Protein 7PUL (pdb70)

Organism: Enterococcus faecalis (strain ATCC 700802 / V583) (NCBI:txid226185)

CATH classification: 3.20.20.80

Radius of gyration: 19.06 Å; Cα contacts (8 Å, 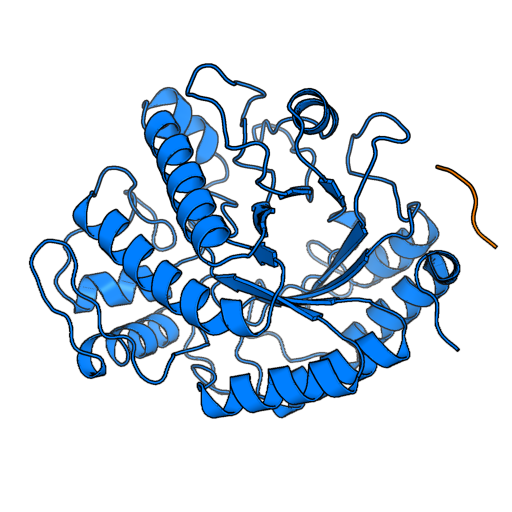|Δi|>4): 771; chains: 2; bounding box: 46×52×44 Å

Secondary structure (DSSP, 8-state):
---EEEEEEETTTS---HHHHHHHHHHHHHTT-SEEEEEEEESEE-B--S---EEETTEEE-HHHHHHHHHHHHHHHH--TT-S-B-HHHHHHHHHHHHHTT-EEEEEEEESSS-HHHHHHHHHTT----BPTT-SSSB-TT-HHHHHHHHHHHHHHHHHHHTT-SEEEEE---TTTTT-TTHHHHHHHHSTHHHHHHHHHHHHHHHHHTT-EEEEESTTTTGGG--TT-PPPTTSEEEE----BTTB----HHHHHHTT--EEE--GGG-EETT-SSSSSS-HHHHHHHTTTS-TT--TTPPTT---SEEEEEEE-SSTTSPP-HHHHHHHHHHHHHHTGGGS---/-----

InterPro domains:
  IPR001579 Glycosyl hydrolase family 18, active site [PS01095] (178-186)
  IPR015883 Beta-hexosaminidase, catalytic domain [PF00728] (496-764)
  IPR017853 Glycoside hydrolase superfamily [SSF51445] (61-323)
  IPR017853 Glycoside hydrolase superfamily [SSF51445] (495-826)
  IPR052764 Glycosyl Hydrolase 20 Enzymes [PTHR43678] (431-831)
  IPR057016 Endo-beta-N-acetylglucosaminidase EndoS/F2-like, TIM-barrel domain [PF23916] (66-312)
  IPR057677 EndoE-GH18L, 2nd helical domain [PF25528] (418-481)

Sequence (352 aa):
QPLKSVFSIDAGRKYFSVEQLEELVAKASQNGYTDVQLILGNDGLRFILDDMSVNNVNGKKYNHNRVSSKAIQRGNNAYYNDPNGNALTQKEMDRLLAFAKARNINIIPVINSPGHMDALLVAMEKLAIKNPAFDGSKKRTVDLGNQKAVNFTKAIISKYVAYFSAHSEIFNFGGDEYANDVDTGGWAKLQSSGRYKDFVAYANDLAKIIKDAGMQPMSFNDGIYYNSDDSFGTFDPEIIISYWTAGWSGYDVAKPEYFVQKGHKIFNTNDAWYWVAGNVDSGIYQYDDALANMSKKAFTDVPAGSPNLPIIGSIQCVWYYDDPRRDYDFERIYTLMDTFSENYREYMVVKGAGAA

Nearest PDB structures (foldseek):
  7pul-assembly1_A  TM=1.003E+00  e=2.523E-73  Enterococcus faecalis
  4az5-assembly1_A  TM=9.825E-01  e=3.426E-49  Streptococcus pneumoniae TIGR4
  2yl8-assembly1_A  TM=9.818E-01  e=4.315E-49  Streptococcus pneumoniae TIGR4
  4azb-assembly1_A-2  TM=9.827E-01  e=1.536E-48  Streptococcus pneumoniae TIGR4
  3rpm-assembly1_A  TM=9.803E-01  e=3.086E-47  Streptococcus pneumoniae R6

B-factor: mean 17.63, std 8.11, range [7.23, 82.22]

Solvent-accessible surface area: 14182 Å² total; per-residue (Å²): 129,134,34,45,0,0,0,0,1,0,1,0,26,5,22,1,24,9,95,33,3,20,96,0,2,35,34,0,33,122,11,8,7,52,2,4,0,2,2,0,4,4,4,2,6,1,0,15,12,95,75,0,40,7,110,20,42,87,126,159,10,79,62,80,96,0,10,98,2,0,75,124,0,0,60,70,44,43,96,7,119,77,22,35,22,4,66,43,168,44,1,63,118,2,10,62,43,1,174,80,84,132,6,55,3,2,0,1,3,7,0,1,0,5,6,7,0,7,5,34,0,0,95,128,7,66,13,155,123,0,27,54,132,65,11,137,36,0,0,40,16,55,28,131,115,0,16,44,0,0,41,22,0,1,36,49,0,2,64,28,0,40,86,84,9,99,6,0,0,0,0,0,11,35,4,3,51,48,80,67,72,20,6,2,45,134,4,18,106,69,23,106,1,133,49,0,7,51,6,0,42,56,0,0,123,45,0,69,104,35,70,8,89,1,0,0,5,0,0,0,0,2,4,83,58,36,61,95,51,27,88,4,24,66,102,0,2,0,0,0,16,6,28,23,124,114,48,9,73,11,0,90,0,55,46,0,35,156,67,39,6,114,1,0,0,0,7,35,20,0,12,0,7,1,28,24,45,112,72,56,107,59,36,33,77,70,1,40,43,30,1,82,152,78,44,0,32,60,16,20,57,25,47,120,111,29,84,18,46,0,0,0,0,0,0,22,0,70,43,10,180,116,108,40,30,35,144,79,1,40,52,0,0,42,29,0,1,118,68,8,75,105,91,1,130,62,153,98,94,79,115,111

Structure (mmCIF, N/CA/C/O backbone):
data_7PUL
#
_entry.id   7PUL
#
_cell.length_a   39.298
_cell.length_b   57.046
_cell.length_c   69.525
_cell.angle_alpha   90.00
_cell.angle_beta   92.97
_cell.angle_gamma   90.00
#
_symmetry.space_group_name_H-M   'P 1 21 1'
#
loop_
_entity.id
_entity.type
_entity.pdbx_description
1 polymer Beta-N-acetylhexosaminidase
2 polymer GLY-ALA-GLY-ALA-ALA
3 non-polymer 'CALCIUM ION'
4 non-polymer 'MAGNESIUM ION'
5 water water
#
loop_
_atom_site.group_PDB
_atom_site.id
_atom_site.type_symbol
_atom_site.label_atom_id
_atom_site.label_alt_id
_atom_site.label_comp_id
_atom_site.label_asym_id
_atom_site.label_entity_id
_atom_site.label_seq_id
_atom_site.pdbx_PDB_ins_code
_atom_site.Cartn_x
_atom_site.Cartn_y
_atom_site.Cartn_z
_atom_site.occupancy
_atom_site.B_iso_or_equiv
_atom_site.auth_seq_id
_atom_site.auth_comp_id
_atom_site.auth_asym_id
_atom_site.auth_atom_id
_atom_site.pdbx_PDB_model_num
ATOM 1 N N . GLN A 1 7 ? -13.370 10.492 24.636 1.00 24.78 489 GLN A N 1
ATOM 2 C CA . GLN A 1 7 ? -13.440 10.589 23.183 1.00 23.79 489 GLN A CA 1
ATOM 3 C C . GLN A 1 7 ? -12.512 9.531 22.541 1.00 21.62 489 GLN A C 1
ATOM 4 O O . GLN A 1 7 ? -11.697 8.910 23.232 1.00 22.60 489 GLN A O 1
ATOM 7 N N . PRO A 1 8 ? -12.652 9.301 21.234 1.00 16.32 490 PRO A N 1
ATOM 8 C CA . PRO A 1 8 ? -11.604 8.570 20.511 1.00 14.13 490 PRO A CA 1
ATOM 9 C C . PRO A 1 8 ? -10.262 9.242 20.726 1.00 14.85 490 PRO A C 1
ATOM 10 O O . PRO A 1 8 ? -10.175 10.457 20.917 1.00 15.81 490 PRO A O 1
ATOM 21 N N . LEU A 1 9 ? -9.220 8.431 20.670 1.00 11.92 491 LEU A N 1
ATOM 22 C CA . LEU A 1 9 ? -7.863 8.858 20.977 1.00 13.13 491 LEU A CA 1
ATOM 23 C C . LEU A 1 9 ? -6.995 8.857 19.726 1.00 14.35 491 LEU A C 1
ATOM 24 O O . LEU A 1 9 ? -7.184 8.049 18.818 1.00 13.91 491 LEU A O 1
ATOM 40 N N . LYS A 1 10 ? -6.036 9.775 19.688 1.00 12.12 492 LYS A N 1
ATOM 41 C CA . LYS A 1 10 ? -5.050 9.789 18.617 1.00 11.02 492 LYS A CA 1
ATOM 42 C C . LYS A 1 10 ? -3.994 8.715 18.841 1.00 10.21 492 LYS A C 1
ATOM 43 O O . LYS A 1 10 ? -3.701 8.308 19.970 1.00 10.61 492 LYS A O 1
ATOM 62 N N . SER A 1 11 ? -3.408 8.261 17.740 1.00 11.97 493 SER A N 1
ATOM 63 C CA . SER A 1 11 ? -2.320 7.298 17.790 1.00 10.54 493 SER A CA 1
ATOM 64 C C . SER A 1 11 ? -1.267 7.776 16.804 1.00 10.21 493 SER A C 1
ATOM 65 O O . SER A 1 11 ? -1.576 8.026 15.639 1.00 11.93 493 SER A O 1
ATOM 73 N N . VAL A 1 12 ? -0.038 7.937 17.292 1.00 10.70 494 VAL A N 1
ATOM 74 C CA . VAL A 1 12 ? 1.024 8.621 16.565 1.00 9.75 494 VAL A CA 1
ATOM 75 C C . VAL A 1 12 ? 2.226 7.701 16.452 1.00 9.51 494 VAL A C 1
ATOM 76 O O . VAL A 1 12 ? 2.657 7.097 17.442 1.00 8.78 494 VAL A O 1
ATOM 89 N N . PHE A 1 13 ? 2.797 7.631 15.255 1.00 9.70 495 PHE A N 1
ATOM 90 C CA . PHE A 1 13 ? 4.119 7.058 15.076 1.00 10.62 495 PHE A CA 1
ATOM 91 C C . PHE A 1 13 ? 5.112 8.197 14.921 1.00 8.91 495 PHE A C 1
ATOM 92 O O . PHE A 1 13 ? 4.916 9.063 14.078 1.00 9.82 495 PHE A O 1
ATOM 109 N N . SER A 1 14 ? 6.168 8.188 15.737 1.00 8.70 496 SER A N 1
ATOM 110 C CA . SER A 1 14 ? 7.198 9.226 15.718 1.00 8.46 496 SER A CA 1
ATOM 111 C C . SER A 1 14 ? 8.518 8.677 15.186 1.00 9.34 496 SER A C 1
ATOM 112 O O . SER A 1 14 ? 9.003 7.658 15.670 1.00 9.09 496 SER A O 1
ATOM 120 N N . ILE A 1 15 ? 9.104 9.390 14.229 1.00 9.14 497 ILE A N 1
ATOM 121 C CA . ILE A 1 15 ? 10.399 9.033 13.638 1.00 10.42 497 ILE A CA 1
ATOM 122 C C . ILE A 1 15 ? 11.386 10.183 13.825 1.00 8.60 497 ILE A C 1
ATOM 123 O O . ILE A 1 15 ? 11.080 11.342 13.522 1.00 9.54 497 ILE A O 1
ATOM 139 N N . ASP A 1 16 ? 12.601 9.842 14.279 1.00 9.27 498 ASP A N 1
ATOM 140 C CA . ASP A 1 16 ? 13.707 10.783 14.508 1.00 9.59 498 ASP A CA 1
ATOM 141 C C . ASP A 1 16 ? 14.456 10.996 13.199 1.00 9.12 498 ASP A C 1
ATOM 142 O O . ASP A 1 16 ? 15.462 10.340 12.915 1.00 11.40 498 ASP A O 1
ATOM 151 N N . ALA A 1 17 ? 13.956 11.928 12.396 1.00 10.56 499 ALA A N 1
ATOM 152 C CA . ALA A 1 17 ? 14.593 12.340 11.154 1.00 10.57 499 ALA A CA 1
ATOM 153 C C . ALA A 1 17 ? 15.368 13.636 11.322 1.00 10.94 499 ALA A C 1
ATOM 154 O O . ALA A 1 17 ? 15.651 14.324 10.329 1.00 10.20 499 ALA A O 1
ATOM 161 N N . GLY A 1 18 ? 15.733 13.974 12.553 1.00 11.28 500 GLY A N 1
ATOM 162 C CA . GLY A 1 18 ? 16.597 15.109 12.812 1.00 11.05 500 GLY A CA 1
ATOM 163 C C . GLY A 1 18 ? 18.036 14.682 12.964 1.00 10.24 500 GLY A C 1
ATOM 164 O O . GLY A 1 18 ? 18.938 15.315 12.413 1.00 10.64 500 GLY A O 1
ATOM 168 N N . ARG A 1 19 ? 18.291 13.619 13.723 1.00 10.28 501 ARG A N 1
ATOM 169 C CA . ARG A 1 19 ? 19.663 13.150 13.845 1.00 10.34 501 ARG A CA 1
ATOM 170 C C . ARG A 1 19 ? 20.148 12.509 12.562 1.00 12.28 501 ARG A C 1
ATOM 171 O O . ARG A 1 19 ? 21.309 12.687 12.179 1.00 12.39 501 ARG A O 1
ATOM 192 N N . LYS A 1 20 ? 19.265 11.756 11.905 1.00 12.52 502 LYS A N 1
ATOM 193 C CA . LYS A 1 20 ? 19.588 10.955 10.740 1.00 10.79 502 LYS A CA 1
ATOM 194 C C . LYS A 1 20 ? 18.763 11.428 9.560 1.00 12.38 502 LYS A C 1
ATOM 195 O O . LYS A 1 20 ? 17.559 11.700 9.690 1.00 11.66 502 LYS A O 1
ATOM 214 N N . TYR A 1 21 ? 19.417 11.546 8.404 1.00 11.68 503 TYR A N 1
ATOM 215 C CA . TYR A 1 21 ? 18.707 11.950 7.199 1.00 12.23 503 TYR A CA 1
ATOM 216 C C . TYR A 1 21 ? 17.803 10.829 6.689 1.00 12.25 503 TYR A C 1
ATOM 217 O O . TYR A 1 21 ? 18.232 9.673 6.542 1.00 12.03 503 TYR A O 1
ATOM 235 N N . PHE A 1 22 ? 16.550 11.172 6.398 1.00 10.52 504 PHE A N 1
ATOM 236 C CA . PHE A 1 22 ? 15.600 10.304 5.720 1.00 11.41 504 PHE A CA 1
ATOM 237 C C . PHE A 1 22 ? 15.221 10.947 4.399 1.00 11.67 504 PHE A C 1
ATOM 238 O O . PHE A 1 22 ? 14.972 12.153 4.340 1.00 12.09 504 PHE A O 1
ATOM 255 N N . SER A 1 23 ? 15.199 10.146 3.334 1.00 12.85 505 SER A N 1
ATOM 256 C CA . SER A 1 23 ? 14.766 10.686 2.059 1.00 13.22 505 SER A CA 1
ATOM 257 C C . SER A 1 23 ? 13.243 10.716 1.970 1.00 10.91 505 SER A C 1
ATOM 258 O O . SER A 1 23 ? 12.522 10.081 2.750 1.00 14.04 505 SER A O 1
ATOM 266 N N . VAL A 1 24 ? 12.746 11.512 1.022 1.00 14.63 506 VAL A N 1
ATOM 267 C CA . VAL A 1 24 ? 11.317 11.777 0.953 1.00 12.56 506 VAL A CA 1
ATOM 268 C C . VAL A 1 24 ? 10.519 10.488 0.749 1.00 13.79 506 VAL A C 1
ATOM 269 O O . VAL A 1 24 ? 9.476 10.293 1.373 1.00 14.13 506 VAL A O 1
ATOM 282 N N . GLU A 1 25 ? 10.992 9.582 -0.105 1.00 13.45 507 GLU A N 1
ATOM 283 C CA . GLU A 1 25 ? 10.236 8.351 -0.342 1.00 14.33 507 GLU A CA 1
ATOM 284 C C . GLU A 1 25 ? 10.235 7.421 0.871 1.00 12.64 507 GLU A C 1
ATOM 285 O O . GLU A 1 25 ? 9.304 6.631 1.033 1.00 14.09 507 GLU A O 1
ATOM 297 N N . GLN A 1 26 ? 11.268 7.487 1.713 1.00 12.70 508 GLN A N 1
ATOM 298 C CA . GLN A 1 26 ? 11.270 6.732 2.958 1.00 10.78 508 GLN A CA 1
ATOM 299 C C . GLN A 1 26 ? 10.198 7.240 3.905 1.00 13.00 508 GLN A C 1
ATOM 300 O O . GLN A 1 26 ? 9.493 6.445 4.532 1.00 14.01 508 GLN A O 1
ATOM 314 N N . LEU A 1 27 ? 10.070 8.557 4.029 1.00 11.77 509 LEU A N 1
ATOM 315 C CA . LEU A 1 27 ? 9.027 9.118 4.873 1.00 12.20 509 LEU A CA 1
ATOM 316 C C . LEU A 1 27 ? 7.651 8.778 4.310 1.00 13.83 509 LEU A C 1
ATOM 317 O O . LEU A 1 27 ? 6.715 8.485 5.063 1.00 13.34 509 LEU A O 1
ATOM 333 N N . GLU A 1 28 ? 7.510 8.761 2.986 1.00 13.02 510 GLU A N 1
ATOM 334 C CA . GLU A 1 28 ? 6.235 8.349 2.403 1.00 13.52 510 GLU A CA 1
ATOM 335 C C . GLU A 1 28 ? 5.902 6.911 2.774 1.00 14.50 510 GLU A C 1
ATOM 336 O O . GLU A 1 28 ? 4.776 6.612 3.182 1.00 13.21 510 GLU A O 1
ATOM 348 N N . GLU A 1 29 ? 6.878 6.011 2.699 1.00 13.85 511 GLU A N 1
ATOM 349 C CA . GLU A 1 29 ? 6.605 4.622 3.050 1.00 14.81 511 GLU A CA 1
ATOM 350 C C . GLU A 1 29 ? 6.184 4.499 4.513 1.00 12.35 511 GLU A C 1
ATOM 351 O O . GLU A 1 29 ? 5.284 3.721 4.848 1.00 14.66 511 GLU A O 1
ATOM 363 N N . LEU A 1 30 ? 6.807 5.284 5.398 1.00 11.56 512 LEU A N 1
ATOM 364 C CA . LEU A 1 30 ? 6.423 5.258 6.803 1.00 13.64 512 LEU A CA 1
ATOM 365 C C . LEU A 1 30 ? 4.995 5.758 6.983 1.00 11.70 512 LEU A C 1
ATOM 366 O O . LEU A 1 30 ? 4.213 5.177 7.747 1.00 12.11 512 LEU A O 1
ATOM 382 N N . VAL A 1 31 ? 4.639 6.835 6.283 1.00 12.05 513 VAL A N 1
ATOM 383 C CA . VAL A 1 31 ? 3.283 7.373 6.346 1.00 11.50 513 VAL A CA 1
ATOM 384 C C . VAL A 1 31 ? 2.281 6.372 5.799 1.00 13.31 513 VAL A C 1
ATOM 385 O O . VAL A 1 31 ? 1.186 6.211 6.347 1.00 13.14 513 VAL A O 1
ATOM 398 N N . ALA A 1 32 ? 2.624 5.694 4.709 1.00 14.06 514 ALA A N 1
ATOM 399 C CA . ALA A 1 32 ? 1.720 4.681 4.167 1.00 14.08 514 ALA A CA 1
ATOM 400 C C . ALA A 1 32 ? 1.496 3.550 5.164 1.00 13.46 514 ALA A C 1
ATOM 401 O O . ALA A 1 32 ? 0.369 3.072 5.336 1.00 15.47 514 ALA A O 1
ATOM 408 N N . LYS A 1 33 ? 2.560 3.088 5.808 1.00 12.35 515 LYS A N 1
ATOM 409 C CA . LYS A 1 33 ? 2.428 2.048 6.813 1.00 12.26 515 LYS A CA 1
ATOM 410 C C . LYS A 1 33 ? 1.582 2.534 7.981 1.00 12.73 515 LYS A C 1
ATOM 411 O O . LYS A 1 33 ? 0.732 1.793 8.498 1.00 13.79 515 LYS A O 1
ATOM 430 N N . ALA A 1 34 ? 1.795 3.778 8.416 1.00 12.09 516 ALA A N 1
ATOM 431 C CA . ALA A 1 34 ? 1.028 4.288 9.544 1.00 11.61 516 ALA A CA 1
ATOM 432 C C . ALA A 1 34 ? -0.454 4.319 9.197 1.00 13.45 516 ALA A C 1
ATOM 433 O O . ALA A 1 34 ? -1.309 3.891 9.993 1.00 13.44 516 ALA A O 1
ATOM 440 N N . SER A 1 35 ? -0.778 4.792 7.998 1.00 12.83 517 SER A N 1
ATOM 441 C CA . SER A 1 35 ? -2.172 4.804 7.558 1.00 15.11 517 SER A CA 1
ATOM 442 C C . SER A 1 35 ? -2.746 3.393 7.487 1.00 16.44 517 SER A C 1
ATOM 443 O O . SER A 1 35 ? -3.855 3.126 7.975 1.00 15.76 517 SER A O 1
ATOM 451 N N . GLN A 1 36 ? -2.014 2.474 6.867 1.00 15.65 518 GLN A N 1
ATOM 452 C CA . GLN A 1 36 ? -2.476 1.098 6.769 1.00 15.68 518 GLN A CA 1
ATOM 453 C C . GLN A 1 36 ? -2.810 0.536 8.138 1.00 18.38 518 GLN A C 1
ATOM 454 O O . GLN A 1 36 ? -3.750 -0.252 8.284 1.00 16.78 518 GLN A O 1
ATOM 468 N N . ASN A 1 37 ? -2.026 0.900 9.149 1.00 14.27 519 ASN A N 1
ATOM 469 C CA . ASN A 1 37 ? -2.131 0.304 10.472 1.00 12.62 519 ASN A CA 1
ATOM 470 C C . ASN A 1 37 ? -3.077 1.069 11.397 1.00 12.20 519 ASN A C 1
ATOM 471 O O . ASN A 1 37 ? -3.242 0.672 12.555 1.00 15.39 519 ASN A O 1
ATOM 482 N N . GLY A 1 38 ? -3.680 2.156 10.934 1.00 13.81 520 GLY A N 1
ATOM 483 C CA . GLY A 1 38 ? -4.696 2.824 11.705 1.00 13.69 520 GLY A CA 1
ATOM 484 C C . GLY A 1 38 ? -4.196 3.891 12.635 1.00 14.18 520 GLY A C 1
ATOM 485 O O . GLY A 1 38 ? -4.954 4.334 13.495 1.00 14.35 520 GLY A O 1
ATOM 489 N N . TYR A 1 39 ? -2.949 4.322 12.499 1.00 12.77 521 TYR A N 1
ATOM 490 C CA . TYR A 1 39 ? -2.518 5.500 13.227 1.00 11.04 521 TYR A CA 1
ATOM 491 C C . TYR A 1 39 ? -3.244 6.714 12.662 1.00 12.41 521 TYR A C 1
ATOM 492 O O . TYR A 1 39 ? -3.646 6.728 11.496 1.00 14.47 521 TYR A O 1
ATOM 510 N N . THR A 1 40 ? -3.443 7.731 13.503 1.00 10.81 522 THR A N 1
ATOM 511 C CA . THR A 1 40 ? -4.040 8.978 13.050 1.00 11.51 522 THR A CA 1
ATOM 512 C C . THR A 1 40 ? -2.998 10.004 12.648 1.00 12.29 522 THR A C 1
ATOM 513 O O . THR A 1 40 ? -3.296 10.914 11.866 1.00 11.90 522 THR A O 1
ATOM 524 N N . ASP A 1 41 ? -1.782 9.896 13.166 1.00 10.37 523 ASP A N 1
ATOM 525 C CA . ASP A 1 41 ? -0.780 10.920 12.941 1.00 10.69 523 ASP A CA 1
ATOM 526 C C . ASP A 1 41 ? 0.598 10.289 12.832 1.00 11.36 523 ASP A C 1
ATOM 527 O O . ASP A 1 41 ? 0.873 9.218 13.389 1.00 10.69 523 ASP A O 1
ATOM 536 N N . VAL A 1 42 ? 1.477 11.014 12.150 1.00 11.59 524 VAL A N 1
ATOM 537 C CA . VAL A 1 42 ? 2.904 10.723 12.146 1.00 10.58 524 VAL A CA 1
ATOM 538 C C . VAL A 1 42 ? 3.599 11.963 12.668 1.00 9.36 524 VAL A C 1
ATOM 539 O O . VAL A 1 42 ? 3.384 13.070 12.158 1.00 10.99 524 VAL A O 1
ATOM 552 N N . GLN A 1 43 ? 4.447 11.777 13.670 1.00 9.99 525 GLN A N 1
ATOM 553 C CA . GLN A 1 43 ? 5.262 12.857 14.183 1.00 10.77 525 GLN A CA 1
ATOM 554 C C . GLN A 1 43 ? 6.605 12.785 13.472 1.00 8.95 525 GLN A C 1
ATOM 555 O O . GLN A 1 43 ? 7.327 11.784 13.574 1.00 9.44 525 GLN A O 1
ATOM 569 N N . LEU A 1 44 ? 6.897 13.831 12.730 1.00 9.68 526 LEU A N 1
ATOM 570 C CA . LEU A 1 44 ? 8.090 13.917 11.903 1.00 10.79 526 LEU A CA 1
ATOM 571 C C . LEU A 1 44 ? 9.069 14.817 12.636 1.00 9.45 526 LEU A C 1
ATOM 572 O O . LEU A 1 44 ? 8.940 16.042 12.619 1.00 10.26 526 LEU A O 1
ATOM 588 N N . ILE A 1 45 ? 10.029 14.218 13.324 1.00 10.28 527 ILE A N 1
ATOM 589 C CA . ILE A 1 45 ? 11.075 14.982 13.984 1.00 9.16 527 ILE A CA 1
ATOM 590 C C . ILE A 1 45 ? 12.080 15.420 12.935 1.00 8.70 527 ILE A C 1
ATOM 591 O O . ILE A 1 45 ? 12.720 14.580 12.291 1.00 11.13 527 ILE A O 1
ATOM 607 N N . LEU A 1 46 ? 12.201 16.718 12.759 1.00 8.82 528 LEU A N 1
ATOM 608 C CA . LEU A 1 46 ? 13.070 17.294 11.739 1.00 10.28 528 LEU A CA 1
ATOM 609 C C . LEU A 1 46 ? 14.189 18.134 12.319 1.00 10.27 528 LEU A C 1
ATOM 610 O O . LEU A 1 46 ? 15.286 18.185 11.737 1.00 10.88 528 LEU A O 1
ATOM 626 N N . GLY A 1 47 ? 13.930 18.854 13.404 1.00 10.25 529 GLY A N 1
ATOM 627 C CA . GLY A 1 47 ? 14.944 19.512 14.182 1.00 9.87 529 GLY A CA 1
ATOM 628 C C . GLY A 1 47 ? 15.162 18.725 15.449 1.00 9.33 529 GLY A C 1
ATOM 629 O O . GLY A 1 47 ? 14.283 18.675 16.320 1.00 9.60 529 GLY A O 1
ATOM 633 N N . ASN A 1 48 ? 16.293 18.039 15.529 1.00 10.74 530 ASN A N 1
ATOM 634 C CA . ASN A 1 48 ? 16.669 17.245 16.687 1.00 8.16 530 ASN A CA 1
ATOM 635 C C . ASN A 1 48 ? 18.149 16.919 16.523 1.00 9.44 530 ASN A C 1
ATOM 636 O O . ASN A 1 48 ? 18.519 15.957 15.821 1.00 9.98 530 ASN A O 1
ATOM 647 N N . ASP A 1 49 ? 18.988 17.776 17.123 1.00 9.22 531 ASP A N 1
ATOM 648 C CA . ASP A 1 49 ? 20.434 17.845 16.935 1.00 9.18 531 ASP A CA 1
ATOM 649 C C . ASP A 1 49 ? 20.708 18.382 15.537 1.00 10.43 531 ASP A C 1
ATOM 650 O O . ASP A 1 49 ? 21.108 19.536 15.396 1.00 11.93 531 ASP A O 1
ATOM 659 N N . GLY A 1 50 ? 20.482 17.582 14.503 1.00 9.93 532 GLY A N 1
ATOM 660 C CA . GLY A 1 50 ? 20.402 18.128 13.165 1.00 10.01 532 GLY A CA 1
ATOM 661 C C . GLY A 1 50 ? 19.144 18.948 12.941 1.00 11.41 532 GLY A C 1
ATOM 662 O O . GLY A 1 50 ? 18.188 18.902 13.711 1.00 10.55 532 GLY A O 1
ATOM 666 N N . LEU A 1 51 ? 19.136 19.741 11.868 1.00 11.52 533 LEU A N 1
ATOM 667 C CA . LEU A 1 51 ? 17.949 20.466 11.412 1.00 10.45 533 LEU A CA 1
ATOM 668 C C . LEU A 1 51 ? 17.817 20.095 9.943 1.00 11.41 533 LEU A C 1
ATOM 669 O O . LEU A 1 51 ? 18.376 20.767 9.066 1.00 12.48 533 LEU A O 1
ATOM 685 N N . ARG A 1 52 ? 17.093 19.019 9.669 1.00 10.27 534 ARG A N 1
ATOM 686 C CA . ARG A 1 52 ? 17.150 18.345 8.378 1.00 8.91 534 ARG A CA 1
ATOM 687 C C . ARG A 1 52 ? 15.938 18.637 7.514 1.00 9.16 534 ARG A C 1
ATOM 688 O O . ARG A 1 52 ? 15.469 17.788 6.762 1.00 10.86 534 ARG A O 1
ATOM 709 N N . PHE A 1 53 ? 15.454 19.870 7.608 1.00 11.19 535 PHE A N 1
ATOM 710 C CA . PHE A 1 53 ? 14.448 20.398 6.701 1.00 10.06 535 PHE A CA 1
ATOM 711 C C . PHE A 1 53 ? 14.778 21.873 6.582 1.00 13.15 535 PHE A C 1
ATOM 712 O O . PHE A 1 53 ? 14.930 22.548 7.600 1.00 12.60 535 PHE A O 1
ATOM 729 N N . ILE A 1 54 ? 14.965 22.356 5.357 1.00 13.68 536 ILE A N 1
ATOM 730 C CA . ILE A 1 54 ? 15.306 23.748 5.111 1.00 12.78 536 ILE A CA 1
ATOM 731 C C . ILE A 1 54 ? 14.276 24.303 4.149 1.00 12.37 536 ILE A C 1
ATOM 732 O O . ILE A 1 54 ? 14.060 23.735 3.079 1.00 14.01 536 ILE A O 1
ATOM 748 N N . LEU A 1 55 ? 13.639 25.402 4.539 1.00 14.37 537 LEU A N 1
ATOM 749 C CA . LEU A 1 55 ? 12.635 26.057 3.715 1.00 12.56 537 LEU A CA 1
ATOM 750 C C . LEU A 1 55 ? 13.303 26.765 2.534 1.00 14.49 537 LEU A C 1
ATOM 751 O O . LEU A 1 55 ? 14.510 27.027 2.533 1.00 16.02 537 LEU A O 1
ATOM 767 N N . ASP A 1 56 ? 12.494 27.074 1.523 1.00 15.67 538 ASP A N 1
ATOM 768 C CA . ASP A 1 56 ? 13.001 27.812 0.366 1.00 16.32 538 ASP A CA 1
ATOM 769 C C . ASP A 1 56 ? 13.408 29.234 0.731 1.00 20.00 538 ASP A C 1
ATOM 770 O O . ASP A 1 56 ? 14.248 29.831 0.046 1.00 18.31 538 ASP A O 1
ATOM 779 N N . ASP A 1 57 ? 12.825 29.797 1.783 1.00 16.03 539 ASP A N 1
ATOM 780 C CA . ASP A 1 57 ? 13.171 31.133 2.270 1.00 17.17 539 ASP A CA 1
ATOM 781 C C . ASP A 1 57 ? 13.405 31.069 3.775 1.00 14.97 539 ASP A C 1
ATOM 782 O O . ASP A 1 57 ? 12.454 31.141 4.564 1.00 16.69 539 ASP A O 1
ATOM 791 N N . MET A 1 58 ? 14.666 30.956 4.165 1.00 15.22 540 MET A N 1
ATOM 792 C CA . MET A 1 58 ? 15.076 30.978 5.557 1.00 15.53 540 MET A CA 1
ATOM 793 C C . MET A 1 58 ? 15.514 32.360 6.022 1.00 16.17 540 MET A C 1
ATOM 794 O O . MET A 1 58 ? 16.095 32.477 7.104 1.00 19.14 540 MET A O 1
ATOM 808 N N . SER A 1 59 ? 15.278 33.409 5.232 1.00 16.45 541 SER A N 1
ATOM 809 C CA . SER A 1 59 ? 15.738 34.729 5.633 1.00 16.06 541 SER A CA 1
ATOM 810 C C . SER A 1 59 ? 15.006 35.188 6.886 1.00 18.88 541 SER A C 1
ATOM 811 O O . SER A 1 59 ? 13.812 34.931 7.063 1.00 19.31 541 SER A O 1
ATOM 819 N N . VAL A 1 60 ? 15.727 35.869 7.768 1.00 17.45 542 VAL A N 1
ATOM 820 C CA . VAL A 1 60 ? 15.125 36.371 8.996 1.00 20.55 542 VAL A CA 1
ATOM 821 C C . VAL A 1 60 ? 15.596 37.793 9.236 1.00 18.90 542 VAL A C 1
ATOM 822 O O . VAL A 1 60 ? 16.689 38.187 8.823 1.00 19.42 542 VAL A O 1
ATOM 835 N N A ASN A 1 61 ? 14.737 38.564 9.897 0.43 20.80 543 ASN A N 1
ATOM 836 N N B ASN A 1 61 ? 14.744 38.572 9.891 0.57 20.79 543 ASN A N 1
ATOM 837 C CA A ASN A 1 61 ? 15.040 39.911 10.370 0.43 21.74 543 ASN A CA 1
ATOM 838 C CA B ASN A 1 61 ? 15.082 39.911 10.359 0.57 21.69 543 ASN A CA 1
ATOM 839 C C A ASN A 1 61 ? 14.887 39.871 11.882 0.43 19.94 543 ASN A C 1
ATOM 840 C C B ASN A 1 61 ? 14.897 39.887 11.868 0.57 19.90 543 ASN A C 1
ATOM 841 O O A ASN A 1 61 ? 13.772 39.718 12.392 0.43 21.46 543 ASN A O 1
ATOM 842 O O B ASN A 1 61 ? 13.770 39.753 12.359 0.57 21.50 543 ASN A O 1
ATOM 863 N N . VAL A 1 62 ? 16.004 39.980 12.599 1.00 17.72 544 VAL A N 1
ATOM 864 C CA . VAL A 1 62 ? 15.994 39.818 14.045 1.00 19.71 544 VAL A CA 1
ATOM 865 C C . VAL A 1 62 ? 17.188 40.565 14.609 1.00 22.88 544 VAL A C 1
ATOM 866 O O . VAL A 1 62 ? 18.222 40.712 13.948 1.00 21.26 544 VAL A O 1
ATOM 879 N N . ASN A 1 63 ? 17.037 41.051 15.837 1.00 22.26 545 ASN A N 1
ATOM 880 C CA . ASN A 1 63 ? 18.117 41.740 16.536 1.00 24.50 545 ASN A CA 1
ATOM 881 C C . ASN A 1 63 ? 18.570 42.981 15.786 1.00 24.36 545 ASN A C 1
ATOM 882 O O . ASN A 1 63 ? 19.707 43.430 15.955 1.00 27.22 545 ASN A O 1
ATOM 893 N N . GLY A 1 64 ? 17.693 43.533 14.952 1.00 25.38 546 GLY A N 1
ATOM 894 C CA . GLY A 1 64 ? 18.035 44.698 14.162 1.00 27.66 546 GLY A CA 1
ATOM 895 C C . GLY A 1 64 ? 18.907 44.408 12.968 1.00 31.34 546 GLY A C 1
ATOM 896 O O . GLY A 1 64 ? 19.419 45.350 12.347 1.00 26.89 546 GLY A O 1
ATOM 900 N N . LYS A 1 65 ? 19.090 43.136 12.623 1.00 28.23 547 LYS A N 1
ATOM 901 C CA . LYS A 1 65 ? 19.917 42.733 11.501 1.00 21.22 547 LYS A CA 1
ATOM 902 C C . LYS A 1 65 ? 19.113 41.826 10.578 1.00 29.96 547 LYS A C 1
ATOM 903 O O . LYS A 1 65 ? 18.167 41.152 11.004 1.00 24.88 547 LYS A O 1
ATOM 922 N N . LYS A 1 66 ? 19.513 41.811 9.310 1.00 23.43 548 LYS A N 1
ATOM 923 C CA . LYS A 1 66 ? 18.911 40.975 8.286 1.00 22.53 548 LYS A CA 1
ATOM 924 C C . LYS A 1 66 ? 19.904 39.894 7.908 1.00 23.68 548 LYS A C 1
ATOM 925 O O . LYS A 1 66 ? 21.100 40.157 7.763 1.00 24.82 548 LYS A O 1
ATOM 944 N N . TYR A 1 67 ? 19.406 38.671 7.808 1.00 18.25 549 TYR A N 1
ATOM 945 C CA . TYR A 1 67 ? 20.183 37.516 7.397 1.00 20.66 549 TYR A CA 1
ATOM 946 C C . TYR A 1 67 ? 19.462 36.910 6.207 1.00 18.98 549 TYR A C 1
ATOM 947 O O . TYR A 1 67 ? 18.312 36.473 6.332 1.00 19.73 549 TYR A O 1
ATOM 965 N N . ASN A 1 68 ? 20.123 36.882 5.054 1.00 18.92 550 ASN A N 1
ATOM 966 C CA . ASN A 1 68 ? 19.416 36.457 3.861 1.00 15.23 550 ASN A CA 1
ATOM 967 C C . ASN A 1 68 ? 19.321 34.927 3.809 1.00 16.57 550 ASN A C 1
ATOM 968 O O . ASN A 1 68 ? 19.953 34.201 4.591 1.00 17.15 550 ASN A O 1
ATOM 979 N N . HIS A 1 69 ? 18.513 34.434 2.873 1.00 15.69 551 HIS A N 1
ATOM 980 C CA . HIS A 1 69 ? 18.292 32.998 2.776 1.00 15.53 551 HIS A CA 1
ATOM 981 C C . HIS A 1 69 ? 19.601 32.266 2.527 1.00 17.09 551 HIS A C 1
ATOM 982 O O . HIS A 1 69 ? 19.872 31.215 3.124 1.00 18.18 551 HIS A O 1
ATOM 996 N N . ASN A 1 70 ? 20.406 32.775 1.602 1.00 17.13 552 ASN A N 1
ATOM 997 C CA . ASN A 1 70 ? 21.663 32.117 1.286 1.00 18.41 552 ASN A CA 1
ATOM 998 C C . ASN A 1 70 ? 22.494 31.880 2.538 1.00 14.31 552 ASN A C 1
ATOM 999 O O . ASN A 1 70 ? 22.982 30.770 2.773 1.00 16.51 552 ASN A O 1
ATOM 1010 N N . ARG A 1 71 ? 22.672 32.913 3.354 1.00 16.38 553 ARG A N 1
ATOM 1011 C CA . ARG A 1 71 ? 23.532 32.766 4.519 1.00 14.81 553 ARG A CA 1
ATOM 1012 C C . ARG A 1 71 ? 22.919 31.797 5.524 1.00 17.14 553 ARG A C 1
ATOM 1013 O O . ARG A 1 71 ? 23.621 30.957 6.088 1.00 16.52 553 ARG A O 1
ATOM 1034 N N . VAL A 1 72 ? 21.618 31.907 5.757 1.00 17.15 554 VAL A N 1
ATOM 1035 C CA . VAL A 1 72 ? 20.982 31.083 6.779 1.00 15.41 554 VAL A CA 1
ATOM 1036 C C . VAL A 1 72 ? 20.960 29.619 6.350 1.00 16.14 554 VAL A C 1
ATOM 1037 O O . VAL A 1 72 ? 21.317 28.723 7.126 1.00 15.24 554 VAL A O 1
ATOM 1050 N N . SER A 1 73 ? 20.544 29.350 5.110 1.00 14.24 555 SER A N 1
ATOM 1051 C CA A SER A 1 73 ? 20.514 27.971 4.621 0.54 16.60 555 SER A CA 1
ATOM 1052 C CA B SER A 1 73 ? 20.513 27.973 4.618 0.46 16.60 555 SER A CA 1
ATOM 1053 C C . SER A 1 73 ? 21.904 27.352 4.618 1.00 17.19 555 SER A C 1
ATOM 1054 O O . SER A 1 73 ? 22.089 26.214 5.049 1.00 15.75 555 SER A O 1
ATOM 1068 N N . LYS A 1 74 ? 22.896 28.075 4.110 1.00 15.29 556 LYS A N 1
ATOM 1069 C CA . LYS A 1 74 ? 24.245 27.532 4.107 1.00 17.08 556 LYS A CA 1
ATOM 1070 C C . LYS A 1 74 ? 24.745 27.288 5.525 1.00 13.69 556 LYS A C 1
ATOM 1071 O O . LYS A 1 74 ? 25.438 26.298 5.784 1.00 15.87 556 LYS A O 1
ATOM 1090 N N . ALA A 1 75 ? 24.423 28.195 6.453 1.00 15.50 557 ALA A N 1
ATOM 1091 C CA . ALA A 1 75 ? 24.851 28.034 7.836 1.00 14.12 557 ALA A CA 1
ATOM 1092 C C . ALA A 1 75 ? 24.234 26.780 8.449 1.00 14.53 557 ALA A C 1
ATOM 1093 O O . ALA A 1 75 ? 24.912 26.045 9.181 1.00 14.44 557 ALA A O 1
ATOM 1100 N N . ILE A 1 76 ? 22.968 26.507 8.131 1.00 12.74 558 ILE A N 1
ATOM 1101 C CA . ILE A 1 76 ? 22.309 25.323 8.684 1.00 12.72 558 ILE A CA 1
ATOM 1102 C C . ILE A 1 76 ? 22.911 24.059 8.080 1.00 12.50 558 ILE A C 1
ATOM 1103 O O . ILE A 1 76 ? 23.145 23.071 8.776 1.00 13.01 558 ILE A O 1
ATOM 1119 N N . GLN A 1 77 ? 23.184 24.070 6.776 1.00 13.80 559 GLN A N 1
ATOM 1120 C CA . GLN A 1 77 ? 23.801 22.913 6.138 1.00 14.85 559 GLN A CA 1
ATOM 1121 C C . GLN A 1 77 ? 25.161 22.601 6.756 1.00 14.20 559 GLN A C 1
ATOM 1122 O O . GLN A 1 77 ? 25.491 21.430 6.978 1.00 13.44 559 GLN A O 1
ATOM 1136 N N . ARG A 1 78 ? 25.958 23.636 7.047 1.00 14.69 560 ARG A N 1
ATOM 1137 C CA . ARG A 1 78 ? 27.238 23.422 7.721 1.00 17.55 560 ARG A CA 1
ATOM 1138 C C . ARG A 1 78 ? 27.029 22.897 9.133 1.00 14.35 560 ARG A C 1
ATOM 1139 O O . ARG A 1 78 ? 27.788 22.044 9.606 1.00 13.88 560 ARG A O 1
ATOM 1160 N N . GLY A 1 79 ? 26.003 23.400 9.824 1.00 14.58 561 GLY A N 1
ATOM 1161 C CA . GLY A 1 79 ? 25.699 22.911 11.153 1.00 14.16 561 GLY A CA 1
ATOM 1162 C C . GLY A 1 79 ? 25.316 21.448 11.151 1.00 11.77 561 GLY A C 1
ATOM 1163 O O . GLY A 1 79 ? 25.752 20.684 12.010 1.00 13.23 561 GLY A O 1
ATOM 1167 N N . ASN A 1 80 ? 24.543 21.029 10.154 1.00 11.43 562 ASN A N 1
ATOM 1168 C CA . ASN A 1 80 ? 24.218 19.615 10.013 1.00 12.20 562 ASN A CA 1
ATOM 1169 C C . ASN A 1 80 ? 25.466 18.782 9.812 1.00 13.96 562 ASN A C 1
ATOM 1170 O O . ASN A 1 80 ? 25.620 17.726 10.427 1.00 15.36 562 ASN A O 1
ATOM 1181 N N . ASN A 1 81 ? 26.379 19.245 8.963 1.00 15.89 563 ASN A N 1
ATOM 1182 C CA . ASN A 1 81 ? 27.584 18.470 8.725 1.00 14.58 563 ASN A CA 1
ATOM 1183 C C . ASN A 1 81 ? 28.495 18.442 9.939 1.00 14.26 563 ASN A C 1
ATOM 1184 O O . ASN A 1 81 ? 29.200 17.446 10.152 1.00 17.45 563 ASN A O 1
ATOM 1195 N N . ALA A 1 82 ? 28.491 19.505 10.744 1.00 14.51 564 ALA A N 1
ATOM 1196 C CA . ALA A 1 82 ? 29.256 19.506 11.984 1.00 14.53 564 ALA A CA 1
ATOM 1197 C C . ALA A 1 82 ? 28.674 18.528 12.993 1.00 15.23 564 ALA A C 1
ATOM 1198 O O . ALA A 1 82 ? 29.421 17.869 13.727 1.00 19.57 564 ALA A O 1
ATOM 1205 N N . TYR A 1 83 ? 27.348 18.409 13.038 1.00 13.98 565 TYR A N 1
ATOM 1206 C CA . TYR A 1 83 ? 26.732 17.434 13.934 1.00 13.87 565 TYR A CA 1
ATOM 1207 C C . TYR A 1 83 ? 26.968 16.004 13.442 1.00 14.79 565 TYR A C 1
ATOM 1208 O O . TYR A 1 83 ? 27.491 15.146 14.171 1.00 14.68 565 TYR A O 1
ATOM 1226 N N . TYR A 1 84 ? 26.588 15.728 12.200 1.00 13.52 566 TYR A N 1
ATOM 1227 C CA . TYR A 1 84 ? 26.793 14.417 11.598 1.00 12.03 566 TYR A CA 1
ATOM 1228 C C . TYR A 1 84 ? 26.656 14.606 10.101 1.00 13.80 566 TYR A C 1
ATOM 1229 O O . TYR A 1 84 ? 25.556 14.856 9.603 1.00 12.84 566 TYR A O 1
ATOM 1247 N N . ASN A 1 85 ? 27.781 14.506 9.385 1.00 14.31 567 ASN A N 1
ATOM 1248 C CA . ASN A 1 85 ? 27.776 14.629 7.934 1.00 15.58 567 ASN A CA 1
ATOM 1249 C C . ASN A 1 85 ? 27.302 13.296 7.375 1.00 14.39 567 ASN A C 1
ATOM 1250 O O . ASN A 1 85 ? 28.086 12.381 7.069 1.00 16.39 567 ASN A O 1
ATOM 1261 N N . ASP A 1 86 ? 25.987 13.168 7.294 1.00 12.96 568 ASP A N 1
ATOM 1262 C CA . ASP A 1 86 ? 25.348 11.925 6.931 1.00 11.95 568 ASP A CA 1
ATOM 1263 C C . ASP A 1 86 ? 25.570 11.629 5.453 1.00 14.77 568 ASP A C 1
ATOM 1264 O O . ASP A 1 86 ? 25.173 12.438 4.602 1.00 15.07 568 ASP A O 1
ATOM 1273 N N . PRO A 1 87 ? 26.185 10.498 5.104 1.00 15.32 569 PRO A N 1
ATOM 1274 C CA . PRO A 1 87 ? 26.405 10.198 3.680 1.00 21.01 569 PRO A CA 1
ATOM 1275 C C . PRO A 1 87 ? 25.127 10.133 2.880 1.00 17.71 569 PRO A C 1
ATOM 1276 O O . PRO A 1 87 ? 25.162 10.295 1.654 1.00 19.17 569 PRO A O 1
ATOM 1287 N N . ASN A 1 88 ? 23.988 9.896 3.527 1.00 13.61 570 ASN A N 1
ATOM 1288 C CA . ASN A 1 88 ? 22.753 9.734 2.780 1.00 14.58 570 ASN A CA 1
ATOM 1289 C C . ASN A 1 88 ? 22.107 11.057 2.394 1.00 14.47 570 ASN A C 1
ATOM 1290 O O . ASN A 1 88 ? 21.250 11.083 1.505 1.00 16.46 570 ASN A O 1
ATOM 1301 N N . GLY A 1 89 ? 22.467 12.148 3.053 1.00 13.83 571 GLY A N 1
ATOM 1302 C CA . GLY A 1 89 ? 21.842 13.426 2.780 1.00 15.23 571 GLY A CA 1
ATOM 1303 C C . GLY A 1 89 ? 22.004 14.370 3.950 1.00 12.25 571 GLY A C 1
ATOM 1304 O O . GLY A 1 89 ? 22.459 13.999 5.031 1.00 13.60 571 GLY A O 1
ATOM 1308 N N . ASN A 1 90 ? 21.674 15.628 3.693 1.00 12.39 572 ASN A N 1
ATOM 1309 C CA . ASN A 1 90 ? 21.801 16.703 4.669 1.00 12.01 572 ASN A CA 1
ATOM 1310 C C . ASN A 1 90 ? 20.434 17.163 5.158 1.00 15.66 572 ASN A C 1
ATOM 1311 O O . ASN A 1 90 ? 20.133 17.050 6.352 1.00 13.26 572 ASN A O 1
ATOM 1322 N N . ALA A 1 91 ? 19.575 17.651 4.270 1.00 11.73 573 ALA A N 1
ATOM 1323 C CA . ALA A 1 91 ? 18.265 18.153 4.675 1.00 12.96 573 ALA A CA 1
ATOM 1324 C C . ALA A 1 91 ? 17.247 17.935 3.559 1.00 14.87 573 ALA A C 1
ATOM 1325 O O . ALA A 1 91 ? 17.585 17.945 2.368 1.00 16.53 573 ALA A O 1
ATOM 1332 N N . LEU A 1 92 ? 15.999 17.734 3.964 1.00 13.22 574 LEU A N 1
ATOM 1333 C CA . LEU A 1 92 ? 14.860 17.742 3.057 1.00 11.30 574 LEU A CA 1
ATOM 1334 C C . LEU A 1 92 ? 14.578 19.165 2.572 1.00 14.12 574 LEU A C 1
ATOM 1335 O O . LEU A 1 92 ? 14.836 20.152 3.271 1.00 13.93 574 LEU A O 1
ATOM 1351 N N . THR A 1 93 ? 14.050 19.268 1.359 1.00 15.10 575 THR A N 1
ATOM 1352 C CA . THR A 1 93 ? 13.702 20.554 0.766 1.00 13.76 575 THR A CA 1
ATOM 1353 C C . THR A 1 93 ? 12.209 20.832 0.954 1.00 13.96 575 THR A C 1
ATOM 1354 O O . THR A 1 93 ? 11.423 19.952 1.327 1.00 14.27 575 THR A O 1
ATOM 1365 N N . GLN A 1 94 ? 11.817 22.080 0.668 1.00 13.99 576 GLN A N 1
ATOM 1366 C CA . GLN A 1 94 ? 10.408 22.446 0.772 1.00 13.56 576 GLN A CA 1
ATOM 1367 C C . GLN A 1 94 ? 9.565 21.704 -0.257 1.00 13.50 576 GLN A C 1
ATOM 1368 O O . GLN A 1 94 ? 8.438 21.296 0.030 1.00 15.62 576 GLN A O 1
ATOM 1382 N N . LYS A 1 95 ? 10.100 21.500 -1.459 1.00 16.36 577 LYS A N 1
ATOM 1383 C CA . LYS A 1 95 ? 9.362 20.732 -2.454 1.00 16.61 577 LYS A CA 1
ATOM 1384 C C . LYS A 1 95 ? 9.132 19.309 -1.965 1.00 12.48 577 LYS A C 1
ATOM 1385 O O . LYS A 1 95 ? 8.062 18.726 -2.176 1.00 15.78 577 LYS A O 1
ATOM 1404 N N . GLU A 1 96 ? 10.142 18.731 -1.316 1.00 14.77 578 GLU A N 1
ATOM 1405 C CA . GLU A 1 96 ? 9.988 17.379 -0.784 1.00 13.85 578 GLU A CA 1
ATOM 1406 C C . GLU A 1 96 ? 8.942 17.337 0.323 1.00 13.21 578 GLU A C 1
ATOM 1407 O O . GLU A 1 96 ? 8.129 16.411 0.377 1.00 13.36 578 GLU A O 1
ATOM 1419 N N . MET A 1 97 ? 8.940 18.343 1.201 1.00 13.05 579 MET A N 1
ATOM 1420 C CA . MET A 1 97 ? 8.005 18.362 2.319 1.00 12.38 579 MET A CA 1
ATOM 1421 C C . MET A 1 97 ? 6.585 18.602 1.828 1.00 13.84 579 MET A C 1
ATOM 1422 O O . MET A 1 97 ? 5.642 17.986 2.325 1.00 14.42 579 MET A O 1
ATOM 1436 N N . ASP A 1 98 ? 6.414 19.487 0.836 1.00 15.73 580 ASP A N 1
ATOM 1437 C CA . ASP A 1 98 ? 5.099 19.655 0.218 1.00 15.78 580 ASP A CA 1
ATOM 1438 C C . ASP A 1 98 ? 4.591 18.325 -0.318 1.00 14.72 580 ASP A C 1
ATOM 1439 O O . ASP A 1 98 ? 3.420 17.961 -0.132 1.00 14.68 580 ASP A O 1
ATOM 1448 N N . ARG A 1 99 ? 5.476 17.576 -0.979 1.00 15.60 581 ARG A N 1
ATOM 1449 C CA . ARG A 1 99 ? 5.109 16.274 -1.515 1.00 13.83 581 ARG A CA 1
ATOM 1450 C C . ARG A 1 99 ? 4.709 15.316 -0.394 1.00 16.07 581 ARG A C 1
ATOM 1451 O O . ARG A 1 99 ? 3.697 14.613 -0.487 1.00 15.51 581 ARG A O 1
ATOM 1472 N N . LEU A 1 100 ? 5.509 15.265 0.674 1.00 14.96 582 LEU A N 1
ATOM 1473 C CA . LEU A 1 100 ? 5.210 14.383 1.794 1.00 14.00 582 LEU A CA 1
ATOM 1474 C C . LEU A 1 100 ? 3.880 14.742 2.460 1.00 12.38 582 LEU A C 1
ATOM 1475 O O . LEU A 1 100 ? 3.079 13.850 2.787 1.00 13.91 582 LEU A O 1
ATOM 1491 N N . LEU A 1 101 ? 3.634 16.040 2.666 1.00 13.06 583 LEU A N 1
ATOM 1492 C CA . LEU A 1 101 ? 2.388 16.455 3.303 1.00 12.23 583 LEU A CA 1
ATOM 1493 C C . LEU A 1 101 ? 1.183 16.118 2.434 1.00 15.76 583 LEU A C 1
ATOM 1494 O O . LEU A 1 101 ? 0.148 15.694 2.946 1.00 16.38 583 LEU A O 1
ATOM 1510 N N . ALA A 1 102 ? 1.313 16.246 1.109 1.00 17.00 584 ALA A N 1
ATOM 1511 C CA . ALA A 1 102 ? 0.221 15.840 0.226 1.00 14.41 584 ALA A CA 1
ATOM 1512 C C . ALA A 1 102 ? -0.013 14.331 0.276 1.00 14.68 584 ALA A C 1
ATOM 1513 O O . ALA A 1 102 ? -1.162 13.859 0.270 1.00 18.44 584 ALA A O 1
ATOM 1520 N N . PHE A 1 103 ? 1.070 13.556 0.322 1.00 15.08 585 PHE A N 1
ATOM 1521 C CA . PHE A 1 103 ? 0.977 12.108 0.446 1.00 16.36 585 PHE A CA 1
ATOM 1522 C C . PHE A 1 103 ? 0.258 11.712 1.738 1.00 16.20 585 PHE A C 1
ATOM 1523 O O . PHE A 1 103 ? -0.610 10.834 1.731 1.00 17.62 585 PHE A O 1
ATOM 1540 N N . ALA A 1 104 ? 0.562 12.394 2.849 1.00 15.22 586 ALA A N 1
ATOM 1541 C CA . ALA A 1 104 ? -0.102 12.086 4.114 1.00 13.40 586 ALA A CA 1
ATOM 1542 C C . ALA A 1 104 ? -1.584 12.444 4.063 1.00 13.78 586 ALA A C 1
ATOM 1543 O O . ALA A 1 104 ? -2.436 11.665 4.512 1.00 16.73 586 ALA A O 1
ATOM 1550 N N . LYS A 1 105 ? -1.899 13.605 3.497 1.00 16.34 587 LYS A N 1
ATOM 1551 C CA . LYS A 1 105 ? -3.288 14.047 3.425 1.00 16.21 587 LYS A CA 1
ATOM 1552 C C . LYS A 1 105 ? -4.136 13.052 2.640 1.00 17.65 587 LYS A C 1
ATOM 1553 O O . LYS A 1 105 ? -5.250 12.715 3.050 1.00 22.65 587 LYS A O 1
ATOM 1572 N N . ALA A 1 106 ? -3.613 12.555 1.512 1.00 17.73 588 ALA A N 1
ATOM 1573 C CA . ALA A 1 106 ? -4.345 11.583 0.704 1.00 17.32 588 ALA A CA 1
ATOM 1574 C C . ALA A 1 106 ? -4.598 10.274 1.440 1.00 25.05 588 ALA A C 1
ATOM 1575 O O . ALA A 1 106 ? -5.443 9.486 1.005 1.00 24.52 588 ALA A O 1
ATOM 1582 N N . ARG A 1 107 ? -3.869 10.009 2.524 1.00 19.13 589 ARG A N 1
ATOM 1583 C CA . ARG A 1 107 ? -3.973 8.767 3.277 1.00 22.36 589 ARG A CA 1
ATOM 1584 C C . ARG A 1 107 ? -4.513 8.980 4.684 1.00 21.17 589 ARG A C 1
ATOM 1585 O O . ARG A 1 107 ? -4.383 8.092 5.534 1.00 23.24 589 ARG A O 1
ATOM 1606 N N . ASN A 1 108 ? -5.108 10.139 4.951 1.00 22.54 590 ASN A N 1
ATOM 1607 C CA . ASN A 1 108 ? -5.798 10.386 6.216 1.00 22.34 590 ASN A CA 1
ATOM 1608 C C . ASN A 1 108 ? -4.836 10.383 7.398 1.00 20.51 590 ASN A C 1
ATOM 1609 O O . ASN A 1 108 ? -5.159 9.886 8.476 1.00 20.50 590 ASN A O 1
ATOM 1620 N N . ILE A 1 109 ? -3.651 10.944 7.199 1.00 17.43 591 ILE A N 1
ATOM 1621 C CA . ILE A 1 109 ? -2.621 11.027 8.222 1.00 14.55 591 ILE A CA 1
ATOM 1622 C C . ILE A 1 109 ? -2.278 12.496 8.408 1.00 16.09 591 ILE A C 1
ATOM 1623 O O . ILE A 1 109 ? -1.947 13.182 7.438 1.00 15.17 591 ILE A O 1
ATOM 1639 N N . ASN A 1 110 ? -2.352 12.977 9.644 1.00 14.62 592 ASN A N 1
ATOM 1640 C CA . ASN A 1 110 ? -1.842 14.297 9.987 1.00 14.74 592 ASN A CA 1
ATOM 1641 C C . ASN A 1 110 ? -0.370 14.208 10.349 1.00 14.33 592 ASN A C 1
ATOM 1642 O O . ASN A 1 110 ? 0.066 13.228 10.954 1.00 13.97 592 ASN A O 1
ATOM 1653 N N . ILE A 1 111 ? 0.396 15.217 9.955 1.00 12.69 593 ILE A N 1
ATOM 1654 C CA . ILE A 1 111 ? 1.802 15.318 10.319 1.00 14.85 593 ILE A CA 1
ATOM 1655 C C . ILE A 1 111 ? 1.947 16.272 11.497 1.00 13.01 593 ILE A C 1
ATOM 1656 O O . ILE A 1 111 ? 1.462 17.408 11.453 1.00 13.51 593 ILE A O 1
ATOM 1672 N N . ILE A 1 112 ? 2.658 15.828 12.526 1.00 10.78 594 ILE A N 1
ATOM 1673 C CA . ILE A 1 112 ? 3.066 16.658 13.659 1.00 10.67 594 ILE A CA 1
ATOM 1674 C C . ILE A 1 112 ? 4.557 16.930 13.501 1.00 12.26 594 ILE A C 1
ATOM 1675 O O . ILE A 1 112 ? 5.369 16.019 13.711 1.00 10.82 594 ILE A O 1
ATOM 1691 N N . PRO A 1 113 ? 4.966 18.133 13.123 1.00 10.12 595 PRO A N 1
ATOM 1692 C CA . PRO A 1 113 ? 6.400 18.411 13.021 1.00 9.73 595 PRO A CA 1
ATOM 1693 C C . PRO A 1 113 ? 6.997 18.642 14.395 1.00 9.72 595 PRO A C 1
ATOM 1694 O O . PRO A 1 113 ? 6.339 19.144 15.311 1.00 9.35 595 PRO A O 1
ATOM 1705 N N . VAL A 1 114 ? 8.279 18.334 14.507 1.00 9.15 596 VAL A N 1
ATOM 1706 C CA . VAL A 1 114 ? 9.070 18.704 15.671 1.00 8.78 596 VAL A CA 1
ATOM 1707 C C . VAL A 1 114 ? 10.287 19.475 15.189 1.00 8.40 596 VAL A C 1
ATOM 1708 O O . VAL A 1 114 ? 11.059 18.970 14.361 1.00 9.45 596 VAL A O 1
ATOM 1721 N N . ILE A 1 115 ? 10.463 20.690 15.711 1.00 8.93 597 ILE A N 1
ATOM 1722 C CA . ILE A 1 115 ? 11.685 21.478 15.525 1.00 10.07 597 ILE A CA 1
ATOM 1723 C C . ILE A 1 115 ? 12.146 21.825 16.933 1.00 10.43 597 ILE A C 1
ATOM 1724 O O . ILE A 1 115 ? 11.561 22.696 17.590 1.00 10.76 597 ILE A O 1
ATOM 1740 N N . ASN A 1 116 ? 13.143 21.109 17.424 1.00 8.70 598 ASN A N 1
ATOM 1741 C CA . ASN A 1 116 ? 13.490 21.120 18.832 1.00 10.12 598 ASN A CA 1
ATOM 1742 C C . ASN A 1 116 ? 14.308 22.347 19.212 1.00 10.22 598 ASN A C 1
ATOM 1743 O O . ASN A 1 116 ? 15.174 22.808 18.457 1.00 10.74 598 ASN A O 1
ATOM 1754 N N . SER A 1 117 ? 13.988 22.882 20.383 1.00 10.12 599 SER A N 1
ATOM 1755 C CA . SER A 1 117 ? 14.755 23.893 21.104 1.00 9.44 599 SER A CA 1
ATOM 1756 C C . SER A 1 117 ? 14.194 23.942 22.516 1.00 9.44 599 SER A C 1
ATOM 1757 O O . SER A 1 117 ? 13.080 23.430 22.755 1.00 10.20 599 SER A O 1
ATOM 1765 N N . PRO A 1 118 ? 14.957 24.473 23.489 1.00 9.38 600 PRO A N 1
ATOM 1766 C CA . PRO A 1 118 ? 16.293 25.046 23.443 1.00 10.03 600 PRO A CA 1
ATOM 1767 C C . PRO A 1 118 ? 17.381 23.998 23.482 1.00 9.35 600 PRO A C 1
ATOM 1768 O O . PRO A 1 118 ? 18.549 24.406 23.266 1.00 10.90 600 PRO A O 1
ATOM 1779 N N . GLY A 1 119 ? 17.049 22.719 23.739 1.00 9.25 601 GLY A N 1
ATOM 1780 C CA . GLY A 1 119 ? 18.036 21.669 23.610 1.00 9.92 601 GLY A CA 1
ATOM 1781 C C . GLY A 1 119 ? 18.039 21.117 22.208 1.00 9.22 601 GLY A C 1
ATOM 1782 O O . GLY A 1 119 ? 17.324 21.560 21.319 1.00 9.20 601 GLY A O 1
ATOM 1786 N N . HIS A 1 120 ? 18.855 20.081 22.015 1.00 8.95 602 HIS A N 1
ATOM 1787 C CA . HIS A 1 120 ? 18.857 19.314 20.772 1.00 10.88 602 HIS A CA 1
ATOM 1788 C C . HIS A 1 120 ? 18.885 20.210 19.535 1.00 9.77 602 HIS A C 1
ATOM 1789 O O . HIS A 1 120 ? 18.116 20.029 18.584 1.00 9.47 602 HIS A O 1
ATOM 1804 N N . MET A 1 121 ? 19.811 21.169 19.529 1.00 9.99 603 MET A N 1
ATOM 1805 C CA . MET A 1 121 ? 19.906 22.112 18.406 1.00 10.47 603 MET A CA 1
ATOM 1806 C C . MET A 1 121 ? 21.359 22.368 18.004 1.00 11.89 603 MET A C 1
ATOM 1807 O O . MET A 1 121 ? 21.719 23.490 17.640 1.00 10.49 603 MET A O 1
ATOM 1821 N N . ASP A 1 122 ? 22.180 21.310 17.945 1.00 11.29 604 ASP A N 1
ATOM 1822 C CA . ASP A 1 122 ? 23.589 21.428 17.544 1.00 11.30 604 ASP A CA 1
ATOM 1823 C C . ASP A 1 122 ? 23.740 22.210 16.245 1.00 12.37 604 ASP A C 1
ATOM 1824 O O . ASP A 1 122 ? 24.578 23.119 16.142 1.00 11.90 604 ASP A O 1
ATOM 1833 N N . ALA A 1 123 ? 22.967 21.838 15.223 1.00 11.24 605 ALA A N 1
ATOM 1834 C CA . ALA A 1 123 ? 23.142 22.408 13.889 1.00 11.79 605 ALA A CA 1
ATOM 1835 C C . ALA A 1 123 ? 22.823 23.890 13.890 1.00 12.71 605 ALA A C 1
ATOM 1836 O O . ALA A 1 123 ? 23.562 24.694 13.297 1.00 13.72 605 ALA A O 1
ATOM 1843 N N . LEU A 1 124 ? 21.739 24.278 14.569 1.00 12.26 606 LEU A N 1
ATOM 1844 C CA . LEU A 1 124 ? 21.357 25.686 14.600 1.00 14.06 606 LEU A CA 1
ATOM 1845 C C . LEU A 1 124 ? 22.340 26.508 15.425 1.00 12.60 606 LEU A C 1
ATOM 1846 O O . LEU A 1 124 ? 22.576 27.690 15.120 1.00 12.35 606 LEU A O 1
ATOM 1862 N N . LEU A 1 125 ? 22.953 25.921 16.447 1.00 12.60 607 LEU A N 1
ATOM 1863 C CA . LEU A 1 125 ? 24.001 26.621 17.177 1.00 13.77 607 LEU A CA 1
ATOM 1864 C C . LEU A 1 125 ? 25.201 26.903 16.283 1.00 13.10 607 LEU A C 1
ATOM 1865 O O . LEU A 1 125 ? 25.715 28.032 16.249 1.00 14.42 607 LEU A O 1
ATOM 1881 N N . VAL A 1 126 ? 25.683 25.885 15.572 1.00 12.22 608 VAL A N 1
ATOM 1882 C CA . VAL A 1 126 ? 26.783 26.111 14.639 1.00 15.30 608 VAL A CA 1
ATOM 1883 C C . VAL A 1 126 ? 26.382 27.150 13.606 1.00 15.86 608 VAL A C 1
ATOM 1884 O O . VAL A 1 126 ? 27.163 28.058 13.278 1.00 14.97 608 VAL A O 1
ATOM 1897 N N . ALA A 1 127 ? 25.157 27.057 13.093 1.00 13.57 609 ALA A N 1
ATOM 1898 C CA . ALA A 1 127 ? 24.669 28.046 12.132 1.00 13.85 609 ALA A CA 1
ATOM 1899 C C . ALA A 1 127 ? 24.768 29.457 12.694 1.00 15.17 609 ALA A C 1
ATOM 1900 O O . ALA A 1 127 ? 25.236 30.378 12.007 1.00 15.24 609 ALA A O 1
ATOM 1907 N N . MET A 1 128 ? 24.326 29.661 13.935 1.00 13.86 610 MET A N 1
ATOM 1908 C CA . MET A 1 128 ? 24.403 30.988 14.539 1.00 15.18 610 MET A CA 1
ATOM 1909 C C . MET A 1 128 ? 25.848 31.457 14.646 1.00 16.35 610 MET A C 1
ATOM 1910 O O . MET A 1 128 ? 26.140 32.638 14.404 1.00 16.36 610 MET A O 1
ATOM 1924 N N . GLU A 1 129 ? 26.765 30.546 14.983 1.00 15.72 611 GLU A N 1
ATOM 1925 C CA . GLU A 1 129 ? 28.174 30.917 15.077 1.00 16.28 611 GLU A CA 1
ATOM 1926 C C . GLU A 1 129 ? 28.704 31.367 13.729 1.00 20.25 611 GLU A C 1
ATOM 1927 O O . GLU A 1 129 ? 29.411 32.380 13.647 1.00 19.92 611 GLU A O 1
ATOM 1939 N N . LYS A 1 130 ? 28.353 30.650 12.657 1.00 17.48 612 LYS A N 1
ATOM 1940 C CA . LYS A 1 130 ? 28.750 31.065 11.311 1.00 19.34 612 LYS A CA 1
ATOM 1941 C C . LYS A 1 130 ? 28.134 32.404 10.922 1.00 19.63 612 LYS A C 1
ATOM 1942 O O . LYS A 1 130 ? 28.741 33.167 10.155 1.00 23.48 612 LYS A O 1
ATOM 1961 N N . LEU A 1 131 ? 26.954 32.723 11.439 1.00 18.08 613 LEU A N 1
ATOM 1962 C CA . LEU A 1 131 ? 26.284 33.983 11.164 1.00 20.83 613 LEU A CA 1
ATOM 1963 C C . LEU A 1 131 ? 26.729 35.105 12.091 1.00 18.19 613 LEU A C 1
ATOM 1964 O O . LEU A 1 131 ? 26.069 36.146 12.148 1.00 21.43 613 LEU A O 1
ATOM 1980 N N . ALA A 1 132 ? 27.805 34.894 12.844 1.00 19.01 614 ALA A N 1
ATOM 1981 C CA . ALA A 1 132 ? 28.454 35.927 13.645 1.00 21.92 614 ALA A CA 1
ATOM 1982 C C . ALA A 1 132 ? 27.717 36.245 14.936 1.00 25.38 614 ALA A C 1
ATOM 1983 O O . ALA A 1 132 ? 27.985 37.265 15.570 1.00 21.54 614 ALA A O 1
ATOM 1990 N N . ILE A 1 133 ? 26.795 35.391 15.363 1.00 18.93 615 ILE A N 1
ATOM 1991 C CA . ILE A 1 133 ? 26.189 35.549 16.674 1.00 19.21 615 ILE A CA 1
ATOM 1992 C C . ILE A 1 133 ? 27.150 34.936 17.680 1.00 19.00 615 ILE A C 1
ATOM 1993 O O . ILE A 1 133 ? 27.527 33.764 17.564 1.00 22.58 615 ILE A O 1
ATOM 2009 N N . LYS A 1 134 ? 27.569 35.732 18.653 1.00 19.36 616 LYS A N 1
ATOM 2010 C CA . LYS A 1 134 ? 28.628 35.325 19.564 1.00 24.01 616 LYS A CA 1
ATOM 2011 C C . LYS A 1 134 ? 28.078 34.418 20.658 1.00 20.78 616 LYS A C 1
ATOM 2012 O O . LYS A 1 134 ? 27.036 34.707 21.244 1.00 19.23 616 LYS A O 1
ATOM 2031 N N . ASN A 1 135 ? 28.787 33.327 20.924 1.00 20.95 617 ASN A N 1
ATOM 2032 C CA . ASN A 1 135 ? 28.547 32.477 22.088 1.00 17.40 617 ASN A CA 1
ATOM 2033 C C . ASN A 1 135 ? 27.079 32.064 22.241 1.00 15.65 617 ASN A C 1
ATOM 2034 O O . ASN A 1 135 ? 26.485 32.242 23.305 1.00 16.52 617 ASN A O 1
ATOM 2045 N N . PRO A 1 136 ? 26.468 31.491 21.197 1.00 14.88 618 PRO A N 1
ATOM 2046 C CA . PRO A 1 136 ? 25.053 31.110 21.335 1.00 15.09 618 PRO A CA 1
ATOM 2047 C C . PRO A 1 136 ? 24.823 29.970 22.294 1.00 12.76 618 PRO A C 1
ATOM 2048 O O . PRO A 1 136 ? 23.737 29.895 22.875 1.00 13.53 618 PRO A O 1
ATOM 2059 N N . ALA A 1 137 ? 25.784 29.078 22.479 1.00 14.31 619 ALA A N 1
ATOM 2060 C CA . ALA A 1 137 ? 25.542 27.887 23.278 1.00 12.98 619 ALA A CA 1
ATOM 2061 C C . ALA A 1 137 ? 25.638 28.183 24.769 1.00 15.40 619 ALA A C 1
ATOM 2062 O O . ALA A 1 137 ? 26.411 29.029 25.214 1.00 15.25 619 ALA A O 1
ATOM 2069 N N . PHE A 1 138 ? 24.848 27.445 25.544 1.00 13.82 620 PHE A N 1
ATOM 2070 C CA . PHE A 1 138 ? 24.958 27.450 26.993 1.00 14.09 620 PHE A CA 1
ATOM 2071 C C . PHE A 1 138 ? 26.300 26.864 27.401 1.00 17.23 620 PHE A C 1
ATOM 2072 O O . PHE A 1 138 ? 26.686 25.788 26.933 1.00 18.95 620 PHE A O 1
ATOM 2089 N N . ASP A 1 139 ? 26.999 27.553 28.297 1.00 19.17 621 ASP A N 1
ATOM 2090 C CA . ASP A 1 139 ? 28.372 27.202 28.658 1.00 28.02 621 ASP A CA 1
ATOM 2091 C C . ASP A 1 139 ? 28.540 25.714 28.917 1.00 30.32 621 ASP A C 1
ATOM 2092 O O . ASP A 1 139 ? 27.932 25.150 29.833 1.00 31.65 621 ASP A O 1
ATOM 2101 N N . GLY A 1 140 ? 29.396 25.091 28.117 1.00 26.88 622 GLY A N 1
ATOM 2102 C CA . GLY A 1 140 ? 29.710 23.690 28.229 1.00 25.90 622 GLY A CA 1
ATOM 2103 C C . GLY A 1 140 ? 29.008 22.806 27.219 1.00 21.26 622 GLY A C 1
ATOM 2104 O O . GLY A 1 140 ? 29.427 21.658 27.023 1.00 23.86 622 GLY A O 1
ATOM 2108 N N . SER A 1 141 ? 27.965 23.309 26.568 1.00 19.74 623 SER A N 1
ATOM 2109 C CA . SER A 1 141 ? 27.121 22.515 25.686 1.00 17.70 623 SER A CA 1
ATOM 2110 C C . SER A 1 141 ? 27.378 22.853 24.224 1.00 16.15 623 SER A C 1
ATOM 2111 O O . SER A 1 141 ? 27.679 23.998 23.871 1.00 21.96 623 SER A O 1
ATOM 2119 N N . LYS A 1 142 ? 27.274 21.842 23.366 1.00 15.08 624 LYS A N 1
ATOM 2120 C CA A LYS A 1 142 ? 27.252 22.044 21.925 0.67 17.37 624 LYS A CA 1
ATOM 2121 C CA B LYS A 1 142 ? 27.253 22.041 21.922 0.33 17.40 624 LYS A CA 1
ATOM 2122 C C . LYS A 1 142 ? 25.864 21.816 21.349 1.00 17.40 624 LYS A C 1
ATOM 2123 O O . LYS A 1 142 ? 25.691 21.807 20.133 1.00 18.09 624 LYS A O 1
ATOM 2158 N N . ARG A 1 143 ? 24.879 21.637 22.204 1.00 14.62 625 ARG A N 1
ATOM 2159 C CA . ARG A 1 143 ? 23.563 21.206 21.803 1.00 13.15 625 ARG A CA 1
ATOM 2160 C C . ARG A 1 143 ? 22.448 22.144 22.260 1.00 11.56 625 ARG A C 1
ATOM 2161 O O . ARG A 1 143 ? 21.344 22.085 21.700 1.00 11.14 625 ARG A O 1
ATOM 2182 N N . THR A 1 144 ? 22.686 22.995 23.252 1.00 11.06 626 THR A N 1
ATOM 2183 C CA . THR A 1 144 ? 21.645 23.795 23.893 1.00 10.59 626 THR A CA 1
ATOM 2184 C C . THR A 1 144 ? 21.987 25.280 23.809 1.00 11.85 626 THR A C 1
ATOM 2185 O O . THR A 1 144 ? 23.115 25.683 24.102 1.00 11.49 626 THR A O 1
ATOM 2196 N N . VAL A 1 145 ? 21.001 26.099 23.444 1.00 11.12 627 VAL A N 1
ATOM 2197 C CA . VAL A 1 145 ? 21.184 27.549 23.405 1.00 10.82 627 VAL A CA 1
ATOM 2198 C C . VAL A 1 145 ? 21.169 28.135 24.813 1.00 11.10 627 VAL A C 1
ATOM 2199 O O . VAL A 1 145 ? 20.487 27.649 25.730 1.00 11.69 627 VAL A O 1
ATOM 2212 N N . ASP A 1 146 ? 21.930 29.228 24.976 1.00 11.76 628 ASP A N 1
ATOM 2213 C CA . ASP A 1 146 ? 22.061 29.938 26.241 1.00 12.28 628 ASP A CA 1
ATOM 2214 C C . ASP A 1 146 ? 20.856 30.851 26.406 1.00 11.59 628 ASP A C 1
ATOM 2215 O O . ASP A 1 146 ? 20.687 31.815 25.649 1.00 12.69 628 ASP A O 1
ATOM 2224 N N . LEU A 1 147 ? 20.014 30.548 27.387 1.00 11.57 629 LEU A N 1
ATOM 2225 C CA . LEU A 1 147 ? 18.849 31.381 27.618 1.00 13.02 629 LEU A CA 1
ATOM 2226 C C . LEU A 1 147 ? 19.216 32.769 28.126 1.00 13.17 629 LEU A C 1
ATOM 2227 O O . LEU A 1 147 ? 18.344 33.638 28.178 1.00 13.73 629 LEU A O 1
ATOM 2243 N N . GLY A 1 148 ? 20.459 32.984 28.523 1.00 13.95 630 GLY A N 1
ATOM 2244 C CA . GLY A 1 148 ? 20.942 34.306 28.875 1.00 15.21 630 GLY A CA 1
ATOM 2245 C C . GLY A 1 148 ? 21.398 35.141 27.706 1.00 16.66 630 GLY A C 1
ATOM 2246 O O . GLY A 1 148 ? 21.718 36.322 27.896 1.00 16.77 630 GLY A O 1
ATOM 2250 N N . ASN A 1 149 ? 21.417 34.580 26.501 1.00 13.92 631 ASN A N 1
ATOM 2251 C CA . ASN A 1 149 ? 21.922 35.230 25.299 1.00 12.76 631 ASN A CA 1
ATOM 2252 C C . ASN A 1 149 ? 20.702 35.607 24.460 1.00 13.53 631 ASN A C 1
ATOM 2253 O O . ASN A 1 149 ? 20.198 34.827 23.656 1.00 14.81 631 ASN A O 1
ATOM 2264 N N . GLN A 1 150 ? 20.233 36.838 24.653 1.00 12.74 632 GLN A N 1
ATOM 2265 C CA . GLN A 1 150 ? 18.988 37.285 24.032 1.00 13.30 632 GLN A CA 1
ATOM 2266 C C . GLN A 1 150 ? 19.086 37.271 22.509 1.00 13.45 632 GLN A C 1
ATOM 2267 O O . GLN A 1 150 ? 18.105 36.965 21.819 1.00 13.83 632 GLN A O 1
ATOM 2281 N N . LYS A 1 151 ? 20.249 37.619 21.956 1.00 14.39 633 LYS A N 1
ATOM 2282 C CA . LYS A 1 151 ? 20.394 37.618 20.505 1.00 13.53 633 LYS A CA 1
ATOM 2283 C C . LYS A 1 151 ? 20.275 36.209 19.942 1.00 14.57 633 LYS A C 1
ATOM 2284 O O . LYS A 1 151 ? 19.593 35.996 18.933 1.00 13.69 633 LYS A O 1
ATOM 2303 N N . ALA A 1 152 ? 20.909 35.230 20.597 1.00 13.68 634 ALA A N 1
ATOM 2304 C CA . ALA A 1 152 ? 20.808 33.843 20.143 1.00 13.22 634 ALA A CA 1
ATOM 2305 C C . ALA A 1 152 ? 19.389 33.307 20.330 1.00 11.53 634 ALA A C 1
ATOM 2306 O O . ALA A 1 152 ? 18.855 32.649 19.434 1.00 12.98 634 ALA A O 1
ATOM 2313 N N . VAL A 1 153 ? 18.760 33.609 21.470 1.00 12.85 635 VAL A N 1
ATOM 2314 C CA . VAL A 1 153 ? 17.392 33.161 21.705 1.00 12.41 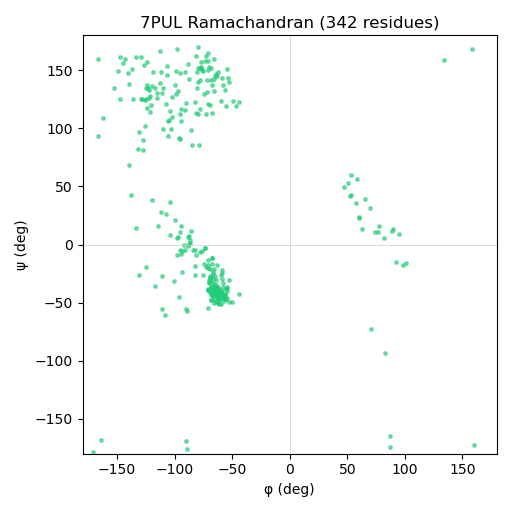635 VAL A CA 1
ATOM 2315 C C . VAL A 1 153 ? 16.450 33.771 20.693 1.00 12.24 635 VAL A C 1
ATOM 2316 O O . VAL A 1 153 ? 15.584 33.082 20.141 1.00 13.14 635 VAL A O 1
ATOM 2329 N N . ASN A 1 154 ? 16.591 35.075 20.425 1.00 14.92 636 ASN A N 1
ATOM 2330 C CA . ASN A 1 154 ? 15.670 35.689 19.480 1.00 15.16 636 ASN A CA 1
ATOM 2331 C C . ASN A 1 154 ? 15.894 35.164 18.070 1.00 12.71 636 ASN A C 1
ATOM 2332 O O . ASN A 1 154 ? 14.934 34.975 17.319 1.00 13.95 636 ASN A O 1
ATOM 2343 N N . PHE A 1 155 ? 17.144 34.912 17.690 1.00 12.74 637 PHE A N 1
ATOM 2344 C CA . PHE A 1 155 ? 17.385 34.305 16.385 1.00 13.16 637 PHE A CA 1
ATOM 2345 C C . PHE A 1 155 ? 16.721 32.933 16.312 1.00 12.55 637 PHE A C 1
ATOM 2346 O O . PHE A 1 155 ? 16.057 32.609 15.320 1.00 12.15 637 PHE A O 1
ATOM 2363 N N . THR A 1 156 ? 16.880 32.122 17.364 1.00 13.67 638 THR A N 1
ATOM 2364 C CA . THR A 1 156 ? 16.259 30.801 17.388 1.00 11.28 638 THR A CA 1
ATOM 2365 C C . THR A 1 156 ? 14.745 30.901 17.228 1.00 12.99 638 THR A C 1
ATOM 2366 O O . THR A 1 156 ? 14.137 30.155 16.441 1.00 11.87 638 THR A O 1
ATOM 2377 N N . LYS A 1 157 ? 14.121 31.835 17.949 1.00 11.76 639 LYS A N 1
ATOM 2378 C CA . LYS A 1 157 ? 12.681 32.000 17.851 1.00 12.91 639 LYS A CA 1
ATOM 2379 C C . LYS A 1 157 ? 12.279 32.407 16.450 1.00 11.60 639 LYS A C 1
ATOM 2380 O O . LYS A 1 157 ? 11.222 32.001 15.960 1.00 13.10 639 LYS A O 1
ATOM 2399 N N . ALA A 1 158 ? 13.093 33.247 15.796 1.00 12.83 640 ALA A N 1
ATOM 2400 C CA . ALA A 1 158 ? 12.744 33.673 14.449 1.00 14.27 640 ALA A CA 1
ATOM 2401 C C . ALA A 1 158 ? 12.790 32.498 13.485 1.00 12.99 640 ALA A C 1
ATOM 2402 O O . ALA A 1 158 ? 11.973 32.409 12.563 1.00 14.88 640 ALA A O 1
ATOM 2409 N N . ILE A 1 159 ? 13.742 31.587 13.687 1.00 15.43 641 ILE A N 1
ATOM 2410 C CA . ILE A 1 159 ? 13.843 30.411 12.836 1.00 13.21 641 ILE A CA 1
ATOM 2411 C C . ILE A 1 159 ? 12.655 29.491 13.079 1.00 13.26 641 ILE A C 1
ATOM 2412 O O . ILE A 1 159 ? 12.004 29.026 12.138 1.00 14.07 641 ILE A O 1
ATOM 2428 N N . ILE A 1 160 ? 12.348 29.228 14.349 1.00 11.95 642 ILE A N 1
ATOM 2429 C CA . ILE A 1 160 ? 11.210 28.369 14.667 1.00 14.27 642 ILE A CA 1
ATOM 2430 C C . ILE A 1 160 ? 9.938 28.930 14.061 1.00 12.61 642 ILE A C 1
ATOM 2431 O O . ILE A 1 160 ? 9.138 28.187 13.479 1.00 12.47 642 ILE A O 1
ATOM 2447 N N . SER A 1 161 ? 9.750 30.257 14.169 1.00 12.28 643 SER A N 1
ATOM 2448 C CA . SER A 1 161 ? 8.582 30.915 13.592 1.00 12.39 643 SER A CA 1
ATOM 2449 C C . SER A 1 161 ? 8.437 30.611 12.111 1.00 12.02 643 SER A C 1
ATOM 2450 O O . SER A 1 161 ? 7.313 30.514 11.609 1.00 13.77 643 SER A O 1
ATOM 2458 N N . LYS A 1 162 ? 9.555 30.517 11.383 1.00 14.04 644 LYS A N 1
ATOM 2459 C CA . LYS A 1 162 ? 9.479 30.220 9.954 1.00 14.20 644 LYS A CA 1
ATOM 2460 C C . LYS A 1 162 ? 8.897 28.836 9.708 1.00 12.18 644 LYS A C 1
ATOM 2461 O O . LYS A 1 162 ? 8.037 28.660 8.837 1.00 13.44 644 LYS A O 1
ATOM 2480 N N . TYR A 1 163 ? 9.319 27.846 10.499 1.00 13.15 645 TYR A N 1
ATOM 2481 C CA . TYR A 1 163 ? 8.743 26.511 10.379 1.00 12.00 645 TYR A CA 1
ATOM 2482 C C . TYR A 1 163 ? 7.288 26.486 10.838 1.00 10.13 645 TYR A C 1
ATOM 2483 O O . TYR A 1 163 ? 6.454 25.802 10.239 1.00 11.98 645 TYR A O 1
ATOM 2501 N N . VAL A 1 164 ? 6.959 27.223 11.906 1.00 11.43 646 VAL A N 1
ATOM 2502 C CA . VAL A 1 164 ? 5.568 27.328 12.340 1.00 12.61 646 VAL A CA 1
ATOM 2503 C C . VAL A 1 164 ? 4.703 27.869 11.208 1.00 13.32 646 VAL A C 1
ATOM 2504 O O . VAL A 1 164 ? 3.639 27.322 10.905 1.00 12.37 646 VAL A O 1
ATOM 2517 N N . ALA A 1 165 ? 5.142 28.959 10.573 1.00 13.06 647 ALA A N 1
ATOM 2518 C CA . ALA A 1 165 ? 4.345 29.532 9.492 1.00 14.54 647 ALA A CA 1
ATOM 2519 C C . ALA A 1 165 ? 4.132 28.515 8.380 1.00 13.96 647 ALA A C 1
ATOM 2520 O O . ALA A 1 165 ? 3.015 28.341 7.883 1.00 14.65 647 ALA A O 1
ATOM 2527 N N . TYR A 1 166 ? 5.195 27.811 7.995 1.00 14.14 648 TYR A N 1
ATOM 2528 C CA . TYR A 1 166 ? 5.087 26.833 6.920 1.00 13.55 648 TYR A CA 1
ATOM 2529 C C . TYR A 1 166 ? 4.114 25.711 7.271 1.00 14.21 648 TYR A C 1
ATOM 2530 O O . TYR A 1 166 ? 3.225 25.380 6.480 1.00 16.27 648 TYR A O 1
ATOM 2548 N N . PHE A 1 167 ? 4.266 25.096 8.454 1.00 13.09 649 PHE A N 1
ATOM 2549 C CA . PHE A 1 167 ? 3.414 23.965 8.796 1.00 13.58 649 PHE A CA 1
ATOM 2550 C C . PHE A 1 167 ? 1.999 24.377 9.158 1.00 12.20 649 PHE A C 1
ATOM 2551 O O . PHE A 1 167 ? 1.107 23.527 9.141 1.00 13.03 649 PHE A O 1
ATOM 2568 N N . SER A 1 168 ? 1.760 25.657 9.454 1.00 13.23 650 SER A N 1
ATOM 2569 C CA . SER A 1 168 ? 0.422 26.080 9.851 1.00 13.23 650 SER A CA 1
ATOM 2570 C C . SER A 1 168 ? -0.628 25.808 8.777 1.00 16.34 650 SER A C 1
ATOM 2571 O O . SER A 1 168 ? -1.812 25.660 9.105 1.00 18.39 650 SER A O 1
ATOM 2579 N N . ALA A 1 169 ? -0.234 25.748 7.507 1.00 16.20 651 ALA A N 1
ATOM 2580 C CA . ALA A 1 169 ? -1.184 25.428 6.453 1.00 19.62 651 ALA A CA 1
ATOM 2581 C C . ALA A 1 169 ? -1.504 23.942 6.378 1.00 20.01 651 ALA A C 1
ATOM 2582 O O . ALA A 1 169 ? -2.387 23.563 5.603 1.00 23.55 651 ALA A O 1
ATOM 2589 N N . HIS A 1 170 ? -0.819 23.101 7.157 1.00 15.05 652 HIS A N 1
ATOM 2590 C CA . HIS A 1 170 ? -0.884 21.655 6.961 1.00 16.01 652 HIS A CA 1
ATOM 2591 C C . HIS A 1 170 ? -1.158 20.850 8.220 1.00 14.34 652 HIS A C 1
ATOM 2592 O O . HIS A 1 170 ? -1.640 19.717 8.143 1.00 18.97 652 HIS A O 1
ATOM 2606 N N . SER A 1 171 ? -0.795 21.391 9.372 1.00 12.93 653 SER A N 1
ATOM 2607 C CA . SER A 1 171 ? -0.738 20.627 10.609 1.00 13.15 653 SER A CA 1
ATOM 2608 C C . SER A 1 171 ? -1.599 21.276 11.674 1.00 13.25 653 SER A C 1
ATOM 2609 O O . SER A 1 171 ? -1.874 22.483 11.651 1.00 16.19 653 SER A O 1
ATOM 2617 N N . GLU A 1 172 ? -1.998 20.454 12.629 1.00 14.52 654 GLU A N 1
ATOM 2618 C CA . GLU A 1 172 ? -2.806 20.911 13.746 1.00 15.37 654 GLU A CA 1
ATOM 2619 C C . GLU A 1 172 ? -2.001 21.143 15.016 1.00 15.74 654 GLU A C 1
ATOM 2620 O O . GLU A 1 172 ? -2.360 22.014 15.812 1.00 15.50 654 GLU A O 1
ATOM 2632 N N . ILE A 1 173 ? -0.930 20.379 15.214 1.00 11.58 655 ILE A N 1
ATOM 2633 C CA . ILE A 1 173 ? -0.093 20.440 16.402 1.00 12.44 655 ILE A CA 1
ATOM 2634 C C . ILE A 1 173 ? 1.336 20.707 15.954 1.00 9.70 655 ILE A C 1
ATOM 2635 O O . ILE A 1 173 ? 1.824 20.068 15.010 1.00 11.14 655 ILE A O 1
ATOM 2651 N N . PHE A 1 174 ? 2.027 21.591 16.669 1.00 10.40 656 PHE A N 1
ATOM 2652 C CA . PHE A 1 174 ? 3.447 21.845 16.447 1.00 9.61 656 PHE A CA 1
ATOM 2653 C C . PHE A 1 174 ? 4.182 21.529 17.739 1.00 9.67 656 PHE A C 1
ATOM 2654 O O . PHE A 1 174 ? 3.915 22.141 18.775 1.00 9.69 656 PHE A O 1
ATOM 2671 N N . ASN A 1 175 ? 5.101 20.585 17.675 1.00 8.62 657 ASN A N 1
ATOM 2672 C CA . ASN A 1 175 ? 5.887 20.161 18.829 1.00 9.50 657 ASN A CA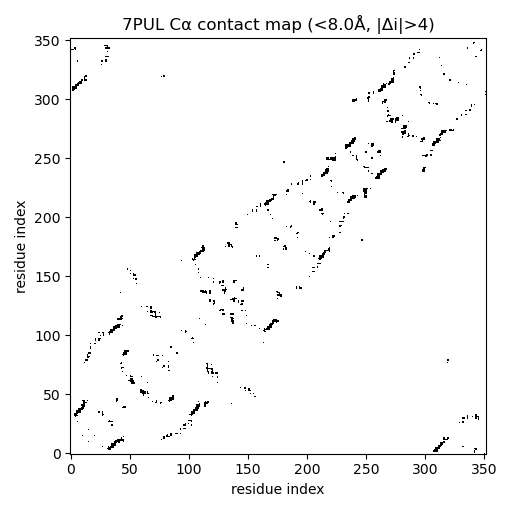 1
ATOM 2673 C C . ASN A 1 175 ? 7.204 20.935 18.819 1.00 8.76 657 ASN A C 1
ATOM 2674 O O . ASN A 1 175 ? 8.047 20.733 17.929 1.00 9.28 657 ASN A O 1
ATOM 2685 N N . PHE A 1 176 ? 7.381 21.822 19.802 1.00 8.76 658 PHE A N 1
ATOM 2686 C CA . PHE A 1 176 ? 8.620 22.570 19.952 1.00 9.09 658 PHE A CA 1
ATOM 2687 C C . PHE A 1 176 ? 9.656 21.836 20.789 1.00 9.08 658 PHE A C 1
ATOM 2688 O O . PHE A 1 176 ? 10.771 22.342 20.960 1.00 9.77 658 PHE A O 1
ATOM 2705 N N . GLY A 1 177 ? 9.336 20.635 21.273 1.00 8.68 659 GLY A N 1
ATOM 2706 C CA . GLY A 1 177 ? 10.321 19.775 21.898 1.00 9.33 659 GLY A CA 1
ATOM 2707 C C . GLY A 1 177 ? 10.554 20.141 23.344 1.00 10.29 659 GLY A C 1
ATOM 2708 O O . GLY A 1 177 ? 9.812 19.682 24.220 1.00 10.50 659 GLY A O 1
ATOM 2712 N N . GLY A 1 178 ? 11.541 20.983 23.618 1.00 9.46 660 GLY A N 1
ATOM 2713 C CA . GLY A 1 178 ? 11.749 21.488 24.953 1.00 11.10 660 GLY A CA 1
ATOM 2714 C C . GLY A 1 178 ? 12.341 20.499 25.935 1.00 10.63 660 GLY A C 1
ATOM 2715 O O . GLY A 1 178 ? 12.358 20.795 27.130 1.00 11.41 660 GLY A O 1
ATOM 2719 N N . ASP A 1 179 ? 12.831 19.347 25.475 1.00 9.54 661 ASP A N 1
ATOM 2720 C CA . ASP A 1 179 ? 13.383 18.295 26.324 1.00 10.30 661 ASP A CA 1
ATOM 2721 C C . ASP A 1 179 ? 14.868 18.503 26.586 1.00 10.39 661 ASP A C 1
ATOM 2722 O O . ASP A 1 179 ? 15.593 19.119 25.789 1.00 10.90 661 ASP A O 1
ATOM 2731 N N . GLU A 1 180 ? 15.323 17.937 27.710 1.00 10.61 662 GLU A N 1
ATOM 2732 C CA . GLU A 1 180 ? 16.725 17.532 27.898 1.00 10.48 662 GLU A CA 1
ATOM 2733 C C . GLU A 1 180 ? 17.703 18.703 27.745 1.00 10.03 662 GLU A C 1
ATOM 2734 O O . GLU A 1 180 ? 18.676 18.651 27.002 1.00 11.65 662 GLU A O 1
ATOM 2746 N N . TYR A 1 181 ? 17.479 19.746 28.543 1.00 10.80 663 TYR A N 1
ATOM 2747 C CA . TYR A 1 181 ? 18.340 20.930 28.516 1.00 9.83 663 TYR A CA 1
ATOM 2748 C C . TYR A 1 181 ? 19.785 20.554 28.852 1.00 10.53 663 TYR A C 1
ATOM 2749 O O . TYR A 1 181 ? 20.060 20.003 29.922 1.00 12.44 663 TYR A O 1
ATOM 2767 N N . ALA A 1 182 ? 20.709 20.884 27.940 1.00 11.91 664 ALA A N 1
ATOM 2768 C CA . ALA A 1 182 ? 22.144 20.713 28.175 1.00 13.71 664 ALA A CA 1
ATOM 2769 C C . ALA A 1 182 ? 22.505 19.266 28.501 1.00 13.00 664 ALA A C 1
ATOM 2770 O O . ALA A 1 182 ? 23.433 18.999 29.267 1.00 14.11 664 ALA A O 1
ATOM 2777 N N . ASN A 1 183 ? 21.816 18.304 27.873 1.00 13.50 665 ASN A N 1
ATOM 2778 C CA . ASN A 1 183 ? 22.025 16.904 28.233 1.00 13.14 665 ASN A CA 1
ATOM 2779 C C . ASN A 1 183 ? 23.239 16.266 27.567 1.00 15.27 665 ASN A C 1
ATOM 2780 O O . ASN A 1 183 ? 23.553 15.113 27.883 1.00 17.52 665 ASN A O 1
ATOM 2791 N N . ASP A 1 184 ? 23.934 16.959 26.672 1.00 13.43 666 ASP A N 1
ATOM 2792 C CA . ASP A 1 184 ? 25.243 16.476 26.244 1.00 13.71 666 ASP A CA 1
ATOM 2793 C C . ASP A 1 184 ? 26.283 16.612 27.348 1.00 16.84 666 ASP A C 1
ATOM 2794 O O . ASP A 1 184 ? 27.324 15.944 27.291 1.00 20.75 666 ASP A O 1
ATOM 2803 N N . VAL A 1 185 ? 26.019 17.439 28.362 1.00 14.52 667 VAL A N 1
ATOM 2804 C CA . VAL A 1 185 ? 26.929 17.639 29.488 1.00 16.94 667 VAL A CA 1
ATOM 2805 C C . VAL A 1 185 ? 26.614 16.620 30.578 1.00 19.72 667 VAL A C 1
ATOM 2806 O O . VAL A 1 185 ? 27.475 15.829 30.989 1.00 21.73 667 VAL A O 1
ATOM 2819 N N . ASP A 1 186 ? 25.375 16.619 31.051 1.00 16.15 668 ASP A N 1
ATOM 2820 C CA . ASP A 1 186 ? 24.928 15.674 32.065 1.00 15.37 668 ASP A CA 1
ATOM 2821 C C . ASP A 1 186 ? 23.418 15.834 32.167 1.00 14.35 668 ASP A C 1
ATOM 2822 O O . ASP A 1 186 ? 22.816 16.614 31.422 1.00 16.06 668 ASP A O 1
ATOM 2831 N N . THR A 1 187 ? 22.801 15.075 33.064 1.00 15.14 669 THR A N 1
ATOM 2832 C CA . THR A 1 187 ? 21.348 15.106 33.215 1.00 13.89 669 THR A CA 1
ATOM 2833 C C . THR A 1 187 ? 20.874 16.194 34.179 1.00 14.43 669 THR A C 1
ATOM 2834 O O . THR A 1 187 ? 19.683 16.242 34.501 1.00 15.10 669 THR A O 1
ATOM 2845 N N . GLY A 1 188 ? 21.773 17.055 34.646 1.00 14.93 670 GLY A N 1
ATOM 2846 C CA . GLY A 1 188 ? 21.431 18.042 35.652 1.00 14.99 670 GLY A CA 1
ATOM 2847 C C . GLY A 1 188 ? 21.036 19.392 35.090 1.00 14.28 670 GLY A C 1
ATOM 2848 O O . GLY A 1 188 ? 21.011 20.361 35.847 1.00 13.85 670 GLY A O 1
ATOM 2852 N N . GLY A 1 189 ? 20.721 19.482 33.792 1.00 11.79 671 GLY A N 1
ATOM 2853 C CA . GLY A 1 189 ? 20.529 20.776 33.171 1.00 12.05 671 GLY A CA 1
ATOM 2854 C C . GLY A 1 189 ? 19.346 21.538 33.742 1.00 11.07 671 GLY A C 1
ATOM 2855 O O . GLY A 1 189 ? 19.436 22.747 33.974 1.00 12.45 671 GLY A O 1
ATOM 2859 N N . TRP A 1 190 ? 18.210 20.861 33.950 1.00 10.95 672 TRP A N 1
ATOM 2860 C CA . TRP A 1 190 ? 17.048 21.578 34.462 1.00 10.99 672 TRP A CA 1
ATOM 2861 C C . TRP A 1 190 ? 17.279 22.004 35.903 1.00 11.78 672 TRP A C 1
ATOM 2862 O O . TRP A 1 190 ? 16.886 23.107 36.304 1.00 11.45 672 TRP A O 1
ATOM 2883 N N . ALA A 1 191 ? 17.896 21.140 36.707 1.00 11.76 673 ALA A N 1
ATOM 2884 C CA . ALA A 1 191 ? 18.156 21.477 38.102 1.00 12.79 673 ALA A CA 1
ATOM 2885 C C . ALA A 1 191 ? 19.082 22.679 38.197 1.00 12.46 673 ALA A C 1
ATOM 2886 O O . ALA A 1 191 ? 18.882 23.561 39.049 1.00 12.31 673 ALA A O 1
ATOM 2893 N N . LYS A 1 192 ? 20.080 22.752 37.321 1.00 12.78 674 LYS A N 1
ATOM 2894 C CA . LYS A 1 192 ? 21.001 23.881 37.341 1.00 13.87 674 LYS A CA 1
ATOM 2895 C C . LYS A 1 192 ? 20.332 25.158 36.864 1.00 14.64 674 LYS A C 1
ATOM 2896 O O . LYS A 1 192 ? 20.586 26.224 37.425 1.00 12.37 674 LYS A O 1
ATOM 2915 N N . LEU A 1 193 ? 19.471 25.085 35.843 1.00 11.58 675 LEU A N 1
ATOM 2916 C CA . LEU A 1 193 ? 18.723 26.268 35.432 1.00 11.84 675 LEU A CA 1
ATOM 2917 C C . LEU A 1 193 ? 17.884 26.793 36.579 1.00 10.71 675 LEU A C 1
ATOM 2918 O O . LEU A 1 193 ? 17.756 28.008 36.745 1.00 11.08 675 LEU A O 1
ATOM 2934 N N . GLN A 1 194 ? 17.267 25.899 37.365 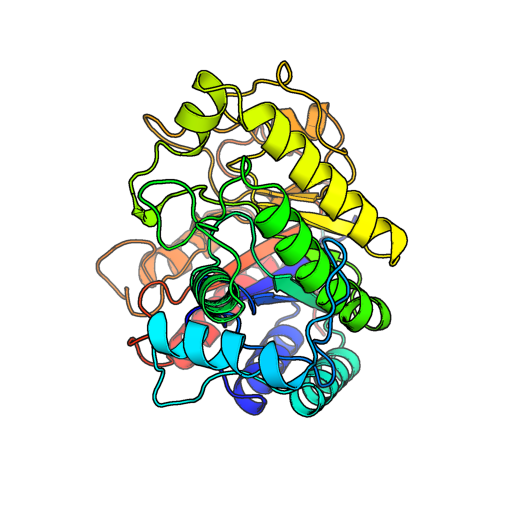1.00 9.51 676 GLN A N 1
ATOM 2935 C CA . GLN A 1 194 ? 16.456 26.356 38.488 1.00 11.26 676 GLN A CA 1
ATOM 2936 C C . GLN A 1 194 ? 17.321 27.042 39.533 1.00 11.41 676 GLN A C 1
ATOM 2937 O O . GLN A 1 194 ? 17.026 28.169 39.956 1.00 11.39 676 GLN A O 1
ATOM 2951 N N . SER A 1 195 ? 18.403 26.403 39.956 1.00 10.35 677 SER A N 1
ATOM 2952 C CA . SER A 1 195 ? 19.197 27.022 41.008 1.00 11.39 677 SER A CA 1
ATOM 2953 C C . SER A 1 195 ? 19.848 28.318 40.529 1.00 11.66 677 SER A C 1
ATOM 2954 O O . SER A 1 195 ? 20.006 29.264 41.320 1.00 11.39 677 SER A O 1
ATOM 2962 N N . SER A 1 196 ? 20.245 28.395 39.253 1.00 11.43 678 SER A N 1
ATOM 2963 C CA . SER A 1 196 ? 20.886 29.607 38.735 1.00 11.97 678 SER A CA 1
ATOM 2964 C C . SER A 1 196 ? 19.915 30.769 38.589 1.00 13.86 678 SER A C 1
ATOM 2965 O O . SER A 1 196 ? 20.373 31.917 38.482 1.00 14.30 678 SER A O 1
ATOM 2973 N N . GLY A 1 197 ? 18.608 30.504 38.535 1.00 12.87 679 GLY A N 1
ATOM 2974 C CA . GLY A 1 197 ? 17.592 31.503 38.281 1.00 15.14 679 GLY A CA 1
ATOM 2975 C C . GLY A 1 197 ? 17.116 31.554 36.843 1.00 13.34 679 GLY A C 1
ATOM 2976 O O . GLY A 1 197 ? 16.039 32.109 36.576 1.00 16.69 679 GLY A O 1
ATOM 2980 N N . ARG A 1 198 ? 17.876 30.988 35.913 1.00 12.39 680 ARG A N 1
ATOM 2981 C CA . ARG A 1 198 ? 17.532 31.098 34.505 1.00 13.58 680 ARG A CA 1
ATOM 2982 C C . ARG A 1 198 ? 16.303 30.278 34.139 1.00 12.75 680 ARG A C 1
ATOM 2983 O O . ARG A 1 198 ? 15.773 30.458 33.042 1.00 12.25 680 ARG A O 1
ATOM 3004 N N . TYR A 1 199 ? 15.845 29.363 35.005 1.00 13.69 681 TYR A N 1
ATOM 3005 C CA . TYR A 1 199 ? 14.645 28.614 34.651 1.00 9.71 681 TYR A CA 1
ATOM 3006 C C . TYR A 1 199 ? 13.451 29.537 34.419 1.00 10.23 681 TYR A C 1
ATOM 3007 O O . TYR A 1 199 ? 12.581 29.232 33.594 1.00 9.80 681 TYR A O 1
ATOM 3025 N N . LYS A 1 200 ? 13.406 30.698 35.096 1.00 11.61 682 LYS A N 1
ATOM 3026 C CA . LYS A 1 200 ? 12.365 31.681 34.821 1.00 13.45 682 LYS A CA 1
ATOM 3027 C C . LYS A 1 200 ? 12.335 32.058 33.343 1.00 10.70 682 LYS A C 1
ATOM 3028 O O . LYS A 1 200 ? 11.260 32.263 32.762 1.00 11.59 682 LYS A O 1
ATOM 3047 N N . ASP A 1 201 ? 13.512 32.156 32.727 1.00 11.08 683 ASP A N 1
ATOM 3048 C CA . ASP A 1 201 ? 13.618 32.500 31.317 1.00 13.06 683 ASP A CA 1
ATOM 3049 C C . ASP A 1 201 ? 13.249 31.330 30.422 1.00 10.66 683 ASP A C 1
ATOM 3050 O O . ASP A 1 201 ? 12.764 31.536 29.306 1.00 11.41 683 ASP A O 1
ATOM 3059 N N . PHE A 1 202 ? 13.411 30.093 30.903 1.00 9.80 684 PHE A N 1
ATOM 3060 C CA . PHE A 1 202 ? 12.875 28.956 30.164 1.00 10.07 684 PHE A CA 1
ATOM 3061 C C . PHE A 1 202 ? 11.357 28.987 30.146 1.00 8.36 684 PHE A C 1
ATOM 3062 O O . PHE A 1 202 ? 10.736 28.720 29.113 1.00 9.89 684 PHE A O 1
ATOM 3079 N N . VAL A 1 203 ? 10.735 29.309 31.278 1.00 9.55 685 VAL A N 1
ATOM 3080 C CA . VAL A 1 203 ? 9.274 29.420 31.295 1.00 10.42 685 VAL A CA 1
ATOM 3081 C C . VAL A 1 203 ? 8.823 30.425 30.234 1.00 10.36 685 VAL A C 1
ATOM 3082 O O . VAL A 1 203 ? 7.909 30.161 29.440 1.00 11.25 685 VAL A O 1
ATOM 3095 N N . ALA A 1 204 ? 9.476 31.588 30.195 1.00 10.74 686 ALA A N 1
ATOM 3096 C CA . ALA A 1 204 ? 9.115 32.611 29.224 1.00 11.02 686 ALA A CA 1
ATOM 3097 C C . ALA A 1 204 ? 9.354 32.143 27.799 1.00 9.92 686 ALA A C 1
ATOM 3098 O O . ALA A 1 204 ? 8.554 32.435 26.904 1.00 10.99 686 ALA A O 1
ATOM 3105 N N . TYR A 1 205 ? 10.451 31.423 27.564 1.00 9.40 687 TYR A N 1
ATOM 3106 C CA . TYR A 1 205 ? 10.743 30.939 26.226 1.00 10.03 687 TYR A CA 1
ATOM 3107 C C . TYR A 1 205 ? 9.661 29.972 25.750 1.00 8.98 687 TYR A C 1
ATOM 3108 O O . TYR A 1 205 ? 9.168 30.065 24.619 1.00 10.15 687 TYR A O 1
ATOM 3126 N N . ALA A 1 206 ? 9.314 28.998 26.599 1.00 9.47 688 ALA A N 1
ATOM 3127 C CA . ALA A 1 206 ? 8.270 28.041 26.253 1.00 10.38 688 ALA A CA 1
ATOM 3128 C C . ALA A 1 206 ? 6.956 28.756 25.980 1.00 9.20 688 ALA A C 1
ATOM 3129 O O . ALA A 1 206 ? 6.248 28.430 25.010 1.00 10.40 688 ALA A O 1
ATOM 3136 N N . ASN A 1 207 ? 6.618 29.743 26.820 1.00 10.63 689 ASN A N 1
ATOM 3137 C CA . ASN A 1 207 ? 5.373 30.485 26.632 1.00 11.21 689 ASN A CA 1
ATOM 3138 C C . ASN A 1 207 ? 5.415 31.335 25.370 1.00 9.05 689 ASN A C 1
ATOM 3139 O O . ASN A 1 207 ? 4.396 31.452 24.675 1.00 11.38 689 ASN A O 1
ATOM 3150 N N . ASP A 1 208 ? 6.589 31.850 25.017 1.00 9.84 690 ASP A N 1
ATOM 3151 C CA . ASP A 1 208 ? 6.743 32.618 23.785 1.00 11.70 690 ASP A CA 1
ATOM 3152 C C . ASP A 1 208 ? 6.534 31.719 22.568 1.00 12.13 690 ASP A C 1
ATOM 3153 O O . ASP A 1 208 ? 5.830 32.091 21.615 1.00 11.74 690 ASP A O 1
ATOM 3162 N N . LEU A 1 209 ? 7.125 30.520 22.578 1.00 10.97 691 LEU A N 1
ATOM 3163 C CA . LEU A 1 209 ? 6.899 29.614 21.464 1.00 10.38 691 LEU A CA 1
ATOM 3164 C C . LEU A 1 209 ? 5.443 29.170 21.407 1.00 8.96 691 LEU A C 1
ATOM 3165 O O . LEU A 1 209 ? 4.865 29.080 20.325 1.00 11.05 691 LEU A O 1
ATOM 3181 N N . ALA A 1 210 ? 4.831 28.901 22.557 1.00 9.80 692 ALA A N 1
ATOM 3182 C CA . ALA A 1 210 ? 3.406 28.557 22.567 1.00 10.03 692 ALA A CA 1
ATOM 3183 C C . ALA A 1 210 ? 2.562 29.651 21.913 1.00 10.72 692 ALA A C 1
ATOM 3184 O O . ALA A 1 210 ? 1.641 29.354 21.139 1.00 11.70 692 ALA A O 1
ATOM 3191 N N . LYS A 1 211 ? 2.862 30.911 22.205 1.00 12.22 693 LYS A N 1
ATOM 3192 C CA . LYS A 1 211 ? 2.101 32.003 21.601 1.00 12.84 693 LYS A CA 1
ATOM 3193 C C . LYS A 1 211 ? 2.321 32.069 20.093 1.00 12.56 693 LYS A C 1
ATOM 3194 O O . LYS A 1 211 ? 1.362 32.225 19.329 1.00 13.03 693 LYS A O 1
ATOM 3213 N N . ILE A 1 212 ? 3.564 31.932 19.636 1.00 12.31 694 ILE A N 1
ATOM 3214 C CA . ILE A 1 212 ? 3.827 31.883 18.197 1.00 11.67 694 ILE A CA 1
ATOM 3215 C C . ILE A 1 212 ? 2.999 30.790 17.538 1.00 13.45 694 ILE A C 1
ATOM 3216 O O . ILE A 1 212 ? 2.390 30.981 16.482 1.00 13.90 694 ILE A O 1
ATOM 3232 N N . ILE A 1 213 ? 2.979 29.610 18.146 1.00 11.51 695 ILE A N 1
ATOM 3233 C CA . ILE A 1 213 ? 2.266 28.480 17.565 1.00 12.78 695 ILE A CA 1
ATOM 3234 C C . ILE A 1 213 ? 0.760 28.730 17.544 1.00 12.01 695 ILE A C 1
ATOM 3235 O O . ILE A 1 213 ? 0.088 28.455 16.539 1.00 12.76 695 ILE A O 1
ATOM 3251 N N . LYS A 1 214 ? 0.201 29.198 18.668 1.00 14.37 696 LYS A N 1
ATOM 3252 C CA . LYS A 1 214 ? -1.235 29.466 18.746 1.00 12.43 696 LYS A CA 1
ATOM 3253 C C . LYS A 1 214 ? -1.627 30.573 17.781 1.00 13.53 696 LYS A C 1
ATOM 3254 O O . LYS A 1 214 ? -2.690 30.502 17.151 1.00 14.94 696 LYS A O 1
ATOM 3273 N N . ASP A 1 215 ? -0.777 31.585 17.631 1.00 14.25 697 ASP A N 1
ATOM 3274 C CA . ASP A 1 215 ? -1.113 32.683 16.730 1.00 16.13 697 ASP A CA 1
ATOM 3275 C C . ASP A 1 215 ? -1.150 32.222 15.279 1.00 20.39 697 ASP A C 1
ATOM 3276 O O . ASP A 1 215 ? -1.826 32.844 14.455 1.00 22.07 697 ASP A O 1
ATOM 3285 N N . ALA A 1 216 ? -0.453 31.141 14.953 1.00 15.48 698 ALA A N 1
ATOM 3286 C CA . ALA A 1 216 ? -0.500 30.530 13.635 1.00 16.54 698 ALA A CA 1
ATOM 3287 C C . ALA A 1 216 ? -1.632 29.520 13.495 1.00 15.92 698 ALA A C 1
ATOM 3288 O O . ALA A 1 216 ? -1.721 28.854 12.458 1.00 18.08 698 ALA A O 1
ATOM 3295 N N . GLY A 1 217 ? -2.473 29.361 14.514 1.00 14.77 699 GLY A N 1
ATOM 3296 C CA . GLY A 1 217 ? -3.635 28.499 14.438 1.00 15.11 699 GLY A CA 1
ATOM 3297 C C . GLY A 1 217 ? -3.415 27.056 14.829 1.00 17.33 699 GLY A C 1
ATOM 3298 O O . GLY A 1 217 ? -4.294 26.228 14.576 1.00 17.76 699 GLY A O 1
ATOM 3302 N N . MET A 1 218 ? -2.277 26.723 15.424 1.00 13.81 700 MET A N 1
ATOM 3303 C CA . MET A 1 218 ? -1.970 25.350 15.809 1.00 11.94 700 MET A CA 1
ATOM 3304 C C . MET A 1 218 ? -1.923 25.233 17.326 1.00 13.33 700 MET A C 1
ATOM 3305 O O . MET A 1 218 ? -1.907 26.229 18.051 1.00 14.49 700 MET A O 1
ATOM 3319 N N . GLN A 1 219 ? -1.922 24.000 17.803 1.00 12.44 701 GLN A N 1
ATOM 3320 C CA . GLN A 1 219 ? -1.759 23.760 19.231 1.00 13.47 701 GLN A CA 1
ATOM 3321 C C . GLN A 1 219 ? -0.311 23.442 19.513 1.00 10.58 701 GLN A C 1
ATOM 3322 O O . GLN A 1 219 ? 0.259 22.594 18.820 1.00 11.66 701 GLN A O 1
ATOM 3336 N N . PRO A 1 220 ? 0.294 24.061 20.512 1.00 9.10 702 PRO A N 1
ATOM 3337 C CA . PRO A 1 220 ? 1.682 23.733 20.861 1.00 9.71 702 PRO A CA 1
ATOM 3338 C C . PRO A 1 220 ? 1.776 22.462 21.685 1.00 9.57 702 PRO A C 1
ATOM 3339 O O . PRO A 1 220 ? 0.862 22.109 22.427 1.00 10.30 702 PRO A O 1
ATOM 3350 N N . MET A 1 221 ? 2.914 21.787 21.551 1.00 7.74 703 MET A N 1
ATOM 3351 C CA . MET A 1 221 ? 3.219 20.575 22.301 1.00 8.33 703 MET A CA 1
ATOM 3352 C C . MET A 1 221 ? 4.692 20.622 22.690 1.00 8.12 703 MET A C 1
ATOM 3353 O O . MET A 1 221 ? 5.524 21.127 21.931 1.00 9.05 703 MET A O 1
ATOM 3367 N N . SER A 1 222 ? 5.025 20.051 23.843 1.00 8.68 704 SER A N 1
ATOM 3368 C CA . SER A 1 222 ? 6.407 19.880 24.273 1.00 8.18 704 SER A CA 1
ATOM 3369 C C . SER A 1 222 ? 6.511 18.555 25.001 1.00 8.80 704 SER A C 1
ATOM 3370 O O . SER A 1 222 ? 5.521 18.026 25.504 1.00 8.39 704 SER A O 1
ATOM 3378 N N . PHE A 1 223 ? 7.730 18.037 25.092 1.00 7.92 705 PHE A N 1
ATOM 3379 C CA . PHE A 1 223 ? 8.015 16.952 26.017 1.00 8.24 705 PHE A CA 1
ATOM 3380 C C . PHE A 1 223 ? 7.856 17.435 27.452 1.00 9.16 705 PHE A C 1
ATOM 3381 O O . PHE A 1 223 ? 7.888 18.636 27.733 1.00 9.12 705 PHE A O 1
ATOM 3398 N N . ASN A 1 224 ? 7.678 16.484 28.376 1.00 7.93 706 ASN A N 1
ATOM 3399 C CA . ASN A 1 224 ? 7.334 16.847 29.750 1.00 8.18 706 ASN A CA 1
ATOM 3400 C C . ASN A 1 224 ? 8.509 17.241 30.624 1.00 7.72 706 ASN A C 1
ATOM 3401 O O . ASN A 1 224 ? 8.299 17.961 31.602 1.00 8.57 706 ASN A O 1
ATOM 3412 N N . ASP A 1 225 ? 9.724 16.768 30.349 1.00 7.47 707 ASP A N 1
ATOM 3413 C CA . ASP A 1 225 ? 10.702 16.678 31.434 1.00 8.75 707 ASP A CA 1
ATOM 3414 C C . ASP A 1 225 ? 11.088 18.038 32.003 1.00 9.67 707 ASP A C 1
ATOM 3415 O O . ASP A 1 225 ? 11.287 18.157 33.214 1.00 9.96 707 ASP A O 1
ATOM 3424 N N . GLY A 1 226 ? 11.158 19.072 31.171 1.00 8.63 708 GLY A N 1
ATOM 3425 C CA . GLY A 1 226 ? 11.540 20.383 31.631 1.00 9.15 708 GLY A CA 1
ATOM 3426 C C . GLY A 1 226 ? 10.405 21.258 32.060 1.00 9.64 708 GLY A C 1
ATOM 3427 O O . GLY A 1 226 ? 10.661 22.384 32.503 1.00 10.82 708 GLY A O 1
ATOM 3431 N N . ILE A 1 227 ? 9.159 20.821 31.906 1.00 9.13 709 ILE A N 1
ATOM 3432 C CA . ILE A 1 227 ? 8.002 21.638 32.239 1.00 8.98 709 ILE A CA 1
ATOM 3433 C C . ILE A 1 227 ? 7.642 21.363 33.695 1.00 8.92 709 ILE A C 1
ATOM 3434 O O . ILE A 1 227 ? 7.388 20.221 34.075 1.00 9.87 709 ILE A O 1
ATOM 3450 N N . TYR A 1 228 ? 7.628 22.407 34.528 1.00 8.97 710 TYR A N 1
ATOM 3451 C CA . TYR A 1 228 ? 7.415 22.236 35.969 1.00 9.72 710 TYR A CA 1
ATOM 3452 C C . TYR A 1 228 ? 8.399 21.224 36.547 1.00 10.35 710 TYR A C 1
ATOM 3453 O O . TYR A 1 228 ? 8.047 20.350 37.344 1.00 10.07 710 TYR A O 1
ATOM 3471 N N . TYR A 1 229 ? 9.656 21.325 36.123 1.00 9.51 711 TYR A N 1
ATOM 3472 C CA . TYR A 1 229 ? 10.697 20.487 36.696 1.00 9.10 711 TYR A CA 1
ATOM 3473 C C . TYR A 1 229 ? 10.694 20.639 38.214 1.00 10.65 711 TYR A C 1
ATOM 3474 O O . TYR A 1 229 ? 10.422 21.713 38.758 1.00 9.21 711 TYR A O 1
ATOM 3492 N N . ASN A 1 230 ? 10.948 19.553 38.907 1.00 10.66 712 ASN A N 1
ATOM 3493 C CA . ASN A 1 230 ? 10.898 19.518 40.366 1.00 11.02 712 ASN A CA 1
ATOM 3494 C C . ASN A 1 230 ? 9.525 19.869 40.903 1.00 10.02 712 ASN A C 1
ATOM 3495 O O . ASN A 1 230 ? 9.393 20.277 42.063 1.00 10.98 712 ASN A O 1
ATOM 3506 N N . SER A 1 231 ? 8.483 19.695 40.088 1.00 10.04 713 SER A N 1
ATOM 3507 C CA . SER A 1 231 ? 7.099 19.962 40.486 1.00 10.43 713 SER A CA 1
ATOM 3508 C C . SER A 1 231 ? 6.966 21.362 41.075 1.00 11.62 713 SER A C 1
ATOM 3509 O O . SER A 1 231 ? 6.256 21.588 42.064 1.00 13.83 713 SER A O 1
ATOM 3517 N N . ASP A 1 232 ? 7.633 22.317 40.438 1.00 11.22 714 ASP A N 1
ATOM 3518 C CA . ASP A 1 232 ? 7.805 23.655 40.999 1.00 11.56 714 ASP A CA 1
ATOM 3519 C C . ASP A 1 232 ? 7.210 24.680 40.040 1.00 11.08 714 ASP A C 1
ATOM 3520 O O . ASP A 1 232 ? 7.720 24.872 38.934 1.00 10.69 714 ASP A O 1
ATOM 3529 N N . ASP A 1 233 ? 6.132 25.348 40.469 1.00 11.66 715 ASP A N 1
ATOM 3530 C CA . ASP A 1 233 ? 5.512 26.419 39.695 1.00 13.03 715 ASP A CA 1
ATOM 3531 C C . ASP A 1 233 ? 5.963 27.817 40.140 1.00 12.33 715 ASP A C 1
ATOM 3532 O O . ASP A 1 233 ? 5.480 28.822 39.593 1.00 13.36 715 ASP A O 1
ATOM 3541 N N . SER A 1 234 ? 6.935 27.913 41.047 1.00 11.07 716 SER A N 1
ATOM 3542 C CA . SER A 1 234 ? 7.296 29.220 41.607 1.00 10.71 716 SER A CA 1
ATOM 3543 C C . SER A 1 234 ? 8.321 29.978 40.774 1.00 15.02 716 SER A C 1
ATOM 3544 O O . SER A 1 234 ? 8.743 31.073 41.166 1.00 15.36 716 SER A O 1
ATOM 3552 N N . PHE A 1 235 ? 8.757 29.433 39.656 1.00 11.84 717 PHE A N 1
ATOM 3553 C CA . PHE A 1 235 ? 9.514 30.179 38.670 1.00 12.80 717 PHE A CA 1
ATOM 3554 C C . PHE A 1 235 ? 8.608 30.760 37.600 1.00 11.75 717 PHE A C 1
ATOM 3555 O O . PHE A 1 235 ? 9.086 31.515 36.744 1.00 12.48 717 PHE A O 1
ATOM 3572 N N . GLY A 1 236 ? 7.330 30.431 37.640 1.00 12.14 718 GLY A N 1
ATOM 3573 C CA . GLY A 1 236 ? 6.384 30.868 36.649 1.00 13.22 718 GLY A CA 1
ATOM 3574 C C . GLY A 1 236 ? 5.509 29.726 36.189 1.00 12.46 718 GLY A C 1
ATOM 3575 O O . GLY A 1 236 ? 5.897 28.553 36.294 1.00 13.73 718 GLY A O 1
ATOM 3579 N N . THR A 1 237 ? 4.359 30.058 35.631 1.00 12.81 719 THR A N 1
ATOM 3580 C CA . THR A 1 237 ? 3.443 29.072 35.098 1.00 12.09 719 THR A CA 1
ATOM 3581 C C . THR A 1 237 ? 3.617 28.973 33.589 1.00 13.67 719 THR A C 1
ATOM 3582 O O . THR A 1 237 ? 3.993 29.934 32.906 1.00 12.74 719 THR A O 1
ATOM 3593 N N . PHE A 1 238 ? 3.360 27.773 33.082 1.00 11.22 720 PHE A N 1
ATOM 3594 C CA . PHE A 1 238 ? 3.397 27.511 31.656 1.00 11.58 720 PHE A CA 1
ATOM 3595 C C . PHE A 1 238 ? 1.998 27.628 31.068 1.00 11.75 720 PHE A C 1
ATOM 3596 O O . PHE A 1 238 ? 1.001 27.351 31.738 1.00 12.12 720 PHE A O 1
ATOM 3613 N N . ASP A 1 239 ? 1.927 28.064 29.821 1.00 10.58 721 ASP A N 1
ATOM 3614 C CA . ASP A 1 239 ? 0.652 28.139 29.119 1.00 10.93 721 ASP A CA 1
ATOM 3615 C C . ASP A 1 239 ? -0.016 26.761 29.148 1.00 12.03 721 ASP A C 1
ATOM 3616 O O . ASP A 1 239 ? 0.585 25.778 28.672 1.00 10.32 721 ASP A O 1
ATOM 3625 N N . PRO A 1 240 ? -1.212 26.625 29.735 1.00 10.64 722 PRO A N 1
ATOM 3626 C CA . PRO A 1 240 ? -1.838 25.304 29.829 1.00 10.72 722 PRO A CA 1
ATOM 3627 C C . PRO A 1 240 ? -2.248 24.735 28.487 1.00 11.16 722 PRO A C 1
ATOM 3628 O O . PRO A 1 240 ? -2.555 23.539 28.415 1.00 12.42 722 PRO A O 1
ATOM 3639 N N . GLU A 1 241 ? -2.226 25.538 27.421 1.00 10.64 723 GLU A N 1
ATOM 3640 C CA . GLU A 1 241 ? -2.493 25.017 26.087 1.00 12.47 723 GLU A CA 1
ATOM 3641 C C . GLU A 1 241 ? -1.318 24.239 25.508 1.00 11.12 723 GLU A C 1
ATOM 3642 O O . GLU A 1 241 ? -1.478 23.631 24.448 1.00 11.79 723 GLU A O 1
ATOM 3654 N N . ILE A 1 242 ? -0.175 24.207 26.193 1.00 10.29 724 ILE A N 1
ATOM 3655 C CA . ILE A 1 242 ? 0.914 23.334 25.774 1.00 10.39 724 ILE A CA 1
ATOM 3656 C C . ILE A 1 242 ? 0.524 21.892 26.096 1.00 9.95 724 ILE A C 1
ATOM 3657 O O . ILE A 1 242 ? 0.413 21.506 27.267 1.00 11.15 724 ILE A O 1
ATOM 3673 N N . ILE A 1 243 ? 0.312 21.086 25.054 1.00 9.04 725 ILE A N 1
ATOM 3674 C CA . ILE A 1 243 ? 0.103 19.663 25.213 1.00 9.61 725 ILE A CA 1
ATOM 3675 C C . ILE A 1 243 ? 1.400 19.056 25.711 1.00 9.93 725 ILE A C 1
ATOM 3676 O O . ILE A 1 243 ? 2.489 19.366 25.193 1.00 9.96 725 ILE A O 1
ATOM 3692 N N . ILE A 1 244 ? 1.311 18.160 26.673 1.00 8.98 726 ILE A N 1
ATOM 3693 C CA . ILE A 1 244 ? 2.492 17.569 27.277 1.00 7.53 726 ILE A CA 1
ATOM 3694 C C . ILE A 1 244 ? 2.667 16.158 26.728 1.00 7.23 726 ILE A C 1
ATOM 3695 O O . ILE A 1 244 ? 1.866 15.250 26.976 1.00 8.94 726 ILE A O 1
ATOM 3711 N N . SER A 1 245 ? 3.756 15.963 25.987 1.00 7.63 727 SER A N 1
ATOM 3712 C CA . SER A 1 245 ? 4.151 14.659 25.465 1.00 8.67 727 SER A CA 1
ATOM 3713 C C . SER A 1 245 ? 4.963 14.000 26.570 1.00 8.10 727 SER A C 1
ATOM 3714 O O . SER A 1 245 ? 6.134 14.330 26.783 1.00 8.71 727 SER A O 1
ATOM 3722 N N . TYR A 1 246 ? 4.299 13.130 27.336 1.00 7.75 728 TYR A N 1
ATOM 3723 C CA . TYR A 1 246 ? 4.807 12.641 28.611 1.00 7.90 728 TYR A CA 1
ATOM 3724 C C . TYR A 1 246 ? 5.518 11.325 28.350 1.00 8.75 728 TYR A C 1
ATOM 3725 O O . TYR A 1 246 ? 4.873 10.296 28.113 1.00 9.17 728 TYR A O 1
ATOM 3743 N N . TRP A 1 247 ? 6.844 11.355 28.402 1.00 8.67 729 TRP A N 1
ATOM 3744 C CA . TRP A 1 247 ? 7.668 10.210 28.035 1.00 9.84 729 TRP A CA 1
ATOM 3745 C C . TRP A 1 247 ? 8.381 9.573 29.215 1.00 11.30 729 TRP A C 1
ATOM 3746 O O . TRP A 1 247 ? 8.695 8.369 29.155 1.00 12.10 729 TRP A O 1
ATOM 3767 N N . THR A 1 248 ? 8.670 10.333 30.275 1.00 10.69 730 THR A N 1
ATOM 3768 C CA . THR A 1 248 ? 9.437 9.812 31.392 1.00 13.06 730 THR A CA 1
ATOM 3769 C C . THR A 1 248 ? 8.875 10.305 32.709 1.00 11.30 730 THR A C 1
ATOM 3770 O O . THR A 1 248 ? 8.552 11.485 32.845 1.00 11.40 730 THR A O 1
ATOM 3781 N N . ALA A 1 249 ? 8.792 9.415 33.700 1.00 11.67 731 ALA A N 1
ATOM 3782 C CA . ALA A 1 249 ? 8.475 9.844 35.049 1.00 11.66 731 ALA A CA 1
ATOM 3783 C C . ALA A 1 249 ? 9.714 10.217 35.836 1.00 12.13 731 ALA A C 1
ATOM 3784 O O . ALA A 1 249 ? 9.609 10.509 37.026 1.00 14.03 731 ALA A O 1
ATOM 3791 N N . GLY A 1 250 ? 10.871 10.246 35.193 1.00 11.12 732 GLY A N 1
ATOM 3792 C CA . GLY A 1 250 ? 12.092 10.679 35.857 1.00 12.32 732 GLY A CA 1
ATOM 3793 C C . GLY A 1 250 ? 12.783 9.548 36.582 1.00 13.84 732 GLY A C 1
ATOM 3794 O O . GLY A 1 250 ? 12.392 8.378 36.501 1.00 15.28 732 GLY A O 1
ATOM 3798 N N . TRP A 1 251 ? 13.836 9.909 37.306 1.00 13.06 733 TRP A N 1
ATOM 3799 C CA . TRP A 1 251 ? 14.694 8.944 37.990 1.00 13.30 733 TRP A CA 1
ATOM 3800 C C . TRP A 1 251 ? 15.521 9.713 39.008 1.00 14.42 733 TRP A C 1
ATOM 3801 O O . TRP A 1 251 ? 15.207 10.864 39.322 1.00 13.02 733 TRP A O 1
ATOM 3822 N N . SER A 1 252 ? 16.538 9.078 39.581 1.00 13.80 734 SER A N 1
ATOM 3823 C CA . SER A 1 252 ? 17.305 9.721 40.646 1.00 13.62 734 SER A CA 1
ATOM 3824 C C . SER A 1 252 ? 18.118 10.884 40.085 1.00 13.92 734 SER A C 1
ATOM 3825 O O . SER A 1 252 ? 18.946 10.702 39.187 1.00 16.60 734 SER A O 1
ATOM 3833 N N . GLY A 1 253 ? 17.857 12.090 40.600 1.00 15.00 735 GLY A N 1
ATOM 3834 C CA . GLY A 1 253 ? 18.483 13.283 40.078 1.00 16.94 735 GLY A CA 1
ATOM 3835 C C . GLY A 1 253 ? 17.831 13.840 38.840 1.00 14.20 735 GLY A C 1
ATOM 3836 O O . GLY A 1 253 ? 18.356 14.796 38.263 1.00 15.96 735 GLY A O 1
ATOM 3840 N N . TYR A 1 254 ? 16.709 13.285 38.414 1.00 12.38 736 TYR A N 1
ATOM 3841 C CA . TYR A 1 254 ? 15.963 13.773 37.262 1.00 11.57 736 TYR A CA 1
ATOM 3842 C C . TYR A 1 254 ? 14.528 13.864 37.743 1.00 12.06 736 TYR A C 1
ATOM 3843 O O . TYR A 1 254 ? 13.708 12.964 37.551 1.00 11.20 736 TYR A O 1
ATOM 3861 N N . ASP A 1 255 ? 14.235 14.975 38.415 1.00 11.79 737 ASP A N 1
ATOM 3862 C CA . ASP A 1 255 ? 13.026 15.156 39.222 1.00 11.66 737 ASP A CA 1
ATOM 3863 C C . ASP A 1 255 ? 11.989 15.880 38.379 1.00 13.40 737 ASP A C 1
ATOM 3864 O O . ASP A 1 255 ? 11.975 17.112 38.303 1.00 15.91 737 ASP A O 1
ATOM 3873 N N . VAL A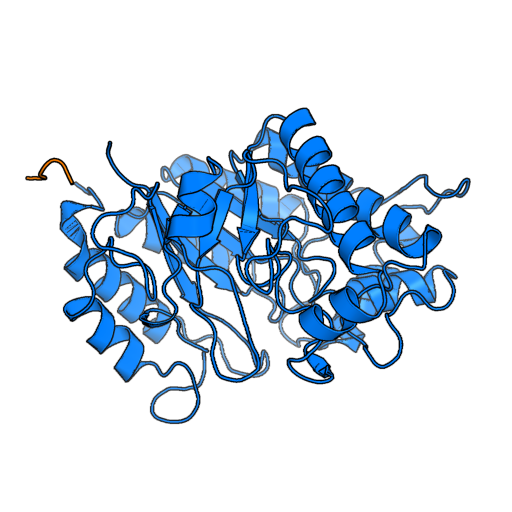 1 256 ? 11.151 15.123 37.687 1.00 11.42 738 VAL A N 1
ATOM 3874 C CA . VAL A 1 256 ? 10.158 15.685 36.778 1.00 10.17 738 VAL A CA 1
ATOM 3875 C C . VAL A 1 256 ? 8.783 15.568 37.407 1.00 10.65 738 VAL A C 1
ATOM 3876 O O . VAL A 1 256 ? 8.531 14.690 38.243 1.00 13.52 738 VAL A O 1
ATOM 3889 N N . ALA A 1 257 ? 7.885 16.462 37.012 1.00 9.74 739 ALA A N 1
ATOM 3890 C CA . ALA A 1 257 ? 6.531 16.454 37.529 1.00 10.57 739 ALA A CA 1
ATOM 3891 C C . ALA A 1 257 ? 5.811 15.182 37.089 1.00 10.46 739 ALA A C 1
ATOM 3892 O O . ALA A 1 257 ? 6.027 14.683 35.986 1.00 11.96 739 ALA A O 1
ATOM 3899 N N . LYS A 1 258 ? 4.952 14.665 37.956 1.00 11.81 740 LYS A N 1
ATOM 3900 C CA . LYS A 1 258 ? 4.112 13.524 37.615 1.00 12.37 740 LYS A CA 1
ATOM 3901 C C . LYS A 1 258 ? 3.049 13.950 36.618 1.00 13.05 740 LYS A C 1
ATOM 3902 O O . LYS A 1 258 ? 2.680 15.122 36.555 1.00 11.44 740 LYS A O 1
ATOM 3921 N N . PRO A 1 259 ? 2.494 13.007 35.858 1.00 10.45 741 PRO A N 1
ATOM 3922 C CA . PRO A 1 259 ? 1.443 13.380 34.897 1.00 12.10 741 PRO A CA 1
ATOM 3923 C C . PRO A 1 259 ? 0.273 14.130 35.514 1.00 12.57 741 PRO A C 1
ATOM 3924 O O . PRO A 1 259 ? -0.250 15.076 34.913 1.00 12.96 741 PRO A O 1
ATOM 3935 N N . GLU A 1 260 ? -0.154 13.729 36.713 1.00 12.84 742 GLU A N 1
ATOM 3936 C CA . GLU A 1 260 ? -1.309 14.370 37.324 1.00 15.01 742 GLU A CA 1
ATOM 3937 C C . GLU A 1 260 ? -1.041 15.834 37.638 1.00 12.56 742 GLU A C 1
ATOM 3938 O O . GLU A 1 260 ? -1.982 16.635 37.684 1.00 13.68 742 GLU A O 1
ATOM 3950 N N . TYR A 1 261 ? 0.225 16.199 37.863 1.00 11.84 743 TYR A N 1
ATOM 3951 C CA . TYR A 1 261 ? 0.566 17.601 38.087 1.00 11.03 743 TYR A CA 1
ATOM 3952 C C . TYR A 1 261 ? 0.099 18.444 36.914 1.00 12.26 743 TYR A C 1
ATOM 3953 O O . TYR A 1 261 ? -0.480 19.521 37.089 1.00 12.53 743 TYR A O 1
ATOM 3971 N N . PHE A 1 262 ? 0.363 17.973 35.693 1.00 12.13 744 PHE A N 1
ATOM 3972 C CA . PHE A 1 262 ? -0.043 18.704 34.509 1.00 11.17 744 PHE A CA 1
ATOM 3973 C C . PHE A 1 262 ? -1.555 18.734 34.360 1.00 11.24 744 PHE A C 1
ATOM 3974 O O . PHE A 1 262 ? -2.113 19.751 33.947 1.00 11.79 744 PHE A O 1
ATOM 3991 N N . VAL A 1 263 ? -2.221 17.616 34.636 1.00 12.03 745 VAL A N 1
ATOM 3992 C CA . VAL A 1 263 ? -3.675 17.568 34.488 1.00 12.42 745 VAL A CA 1
ATOM 3993 C C . VAL A 1 263 ? -4.355 18.530 35.454 1.00 12.13 745 VAL A C 1
ATOM 3994 O O . VAL A 1 263 ? -5.292 19.231 35.075 1.00 14.95 745 VAL A O 1
ATOM 4007 N N . GLN A 1 264 ? -3.870 18.598 36.699 1.00 12.73 746 GLN A N 1
ATOM 4008 C CA . GLN A 1 264 ? -4.405 19.563 37.663 1.00 12.73 746 GLN A CA 1
ATOM 4009 C C . GLN A 1 264 ? -4.286 20.992 37.150 1.00 13.92 746 GLN A C 1
ATOM 4010 O O . GLN A 1 264 ? -5.132 21.838 37.455 1.00 15.16 746 GLN A O 1
ATOM 4024 N N . LYS A 1 265 ? -3.245 21.290 36.382 1.00 13.05 747 LYS A N 1
ATOM 4025 C CA . LYS A 1 265 ? -3.037 22.614 35.818 1.00 13.25 747 LYS A CA 1
ATOM 4026 C C . LYS A 1 265 ? -3.722 22.809 34.467 1.00 12.44 747 LYS A C 1
ATOM 4027 O O . LYS A 1 265 ? -3.644 23.912 33.912 1.00 15.60 747 LYS A O 1
ATOM 4046 N N . GLY A 1 266 ? -4.390 21.789 33.937 1.00 14.70 748 GLY A N 1
ATOM 4047 C CA . GLY A 1 266 ? -5.192 21.950 32.739 1.00 14.54 748 GLY A CA 1
ATOM 4048 C C . GLY A 1 266 ? -4.499 21.605 31.440 1.00 15.73 748 GLY A C 1
ATOM 4049 O O . GLY A 1 266 ? -5.061 21.874 30.370 1.00 17.97 748 GLY A O 1
ATOM 4053 N N . HIS A 1 267 ? -3.309 21.018 31.495 1.00 12.99 749 HIS A N 1
ATOM 4054 C CA . HIS A 1 267 ? -2.641 20.556 30.288 1.00 12.55 749 HIS A CA 1
ATOM 4055 C C . HIS A 1 267 ? -3.251 19.242 29.817 1.00 11.68 749 HIS A C 1
ATOM 4056 O O . HIS A 1 267 ? -3.568 18.357 30.623 1.00 15.87 749 HIS A O 1
ATOM 4070 N N . LYS A 1 268 ? -3.370 19.099 28.505 1.00 11.42 750 LYS A N 1
ATOM 4071 C CA . LYS A 1 268 ? -3.637 17.797 27.914 1.00 10.33 750 LYS A CA 1
ATOM 4072 C C . LYS A 1 268 ? -2.363 16.961 27.886 1.00 10.03 750 LYS A C 1
ATOM 4073 O O . LYS A 1 268 ? -1.248 17.496 27.803 1.00 11.73 750 LYS A O 1
ATOM 4092 N N . ILE A 1 269 ? -2.530 15.639 27.943 1.00 10.76 751 ILE A N 1
ATOM 4093 C CA . ILE A 1 269 ? -1.423 14.690 27.968 1.00 11.60 751 ILE A CA 1
ATOM 4094 C C . ILE A 1 269 ? -1.465 13.843 26.705 1.00 11.81 751 ILE A C 1
ATOM 4095 O O . ILE A 1 269 ? -2.483 13.212 26.400 1.00 10.62 751 ILE A O 1
ATOM 4111 N N . PHE A 1 270 ? -0.349 13.812 25.982 1.00 10.07 752 PHE A N 1
ATOM 4112 C CA . PHE A 1 270 ? -0.125 12.858 24.912 1.00 12.38 752 PHE A CA 1
ATOM 4113 C C . PHE A 1 270 ? 0.801 11.793 25.492 1.00 11.42 752 PHE A C 1
ATOM 4114 O O . PHE A 1 270 ? 1.980 12.071 25.759 1.00 10.74 752 PHE A O 1
ATOM 4131 N N . ASN A 1 271 ? 0.281 10.583 25.709 1.00 9.37 753 ASN A N 1
ATOM 4132 C CA . ASN A 1 271 ? 1.039 9.512 26.339 1.00 9.67 753 ASN A CA 1
ATOM 4133 C C . ASN A 1 271 ? 2.169 9.078 25.421 1.00 10.29 753 ASN A C 1
ATOM 4134 O O . ASN A 1 271 ? 1.918 8.484 24.373 1.00 12.65 753 ASN A O 1
ATOM 4145 N N . THR A 1 272 ? 3.415 9.328 25.830 1.00 8.76 754 THR A N 1
ATOM 4146 C CA . THR A 1 272 ? 4.581 9.030 25.017 1.00 8.93 754 THR A CA 1
ATOM 4147 C C . THR A 1 272 ? 5.464 8.031 25.751 1.00 9.62 754 THR A C 1
ATOM 4148 O O . THR A 1 272 ? 6.677 8.114 25.741 1.00 9.33 754 THR A O 1
ATOM 4159 N N . ASN A 1 273 ? 4.819 7.075 26.422 1.00 9.95 755 ASN A N 1
ATOM 4160 C CA . ASN A 1 273 ? 5.465 6.114 27.309 1.00 9.73 755 ASN A CA 1
ATOM 4161 C C . ASN A 1 273 ? 6.741 5.551 26.699 1.00 10.29 755 ASN A C 1
ATOM 4162 O O . ASN A 1 273 ? 6.723 4.950 25.620 1.00 9.89 755 ASN A O 1
ATOM 4173 N N . ASP A 1 274 ? 7.861 5.722 27.405 1.00 11.36 756 ASP A N 1
ATOM 4174 C CA . ASP A 1 274 ? 9.127 5.222 26.871 1.00 10.32 756 ASP A CA 1
ATOM 4175 C C . ASP A 1 274 ? 9.258 3.707 26.953 1.00 11.11 756 ASP A C 1
ATOM 4176 O O . ASP A 1 274 ? 10.240 3.168 26.424 1.00 11.36 756 ASP A O 1
ATOM 4185 N N . ALA A 1 275 ? 8.277 3.011 27.539 1.00 10.30 757 ALA A N 1
ATOM 4186 C CA . ALA A 1 275 ? 8.214 1.573 27.383 1.00 10.37 757 ALA A CA 1
ATOM 4187 C C . ALA A 1 275 ? 8.102 1.169 25.923 1.00 11.64 757 ALA A C 1
ATOM 4188 O O . ALA A 1 275 ? 8.463 0.036 25.571 1.00 11.04 757 ALA A O 1
ATOM 4195 N N . TRP A 1 276 ? 7.592 2.048 25.069 1.00 10.69 758 TRP A N 1
ATOM 4196 C CA . TRP A 1 276 ? 7.421 1.735 23.662 1.00 11.12 758 TRP A CA 1
ATOM 4197 C C . TRP A 1 276 ? 8.584 2.219 22.804 1.00 11.57 758 TRP A C 1
ATOM 4198 O O . TRP A 1 276 ? 8.604 1.951 21.599 1.00 12.47 758 TRP A O 1
ATOM 4219 N N . TYR A 1 277 ? 9.547 2.926 23.388 1.00 11.39 759 TYR A N 1
ATOM 4220 C CA . TYR A 1 277 ? 10.642 3.483 22.606 1.00 10.28 759 TYR A CA 1
ATOM 4221 C C . TYR A 1 277 ? 11.470 2.376 21.975 1.00 12.08 759 TYR A C 1
ATOM 4222 O O . TYR A 1 277 ? 11.724 1.343 22.593 1.00 10.73 759 TYR A O 1
ATOM 4240 N N . TRP A 1 278 ? 11.998 2.641 20.780 1.00 10.83 760 TRP A N 1
ATOM 4241 C CA . TRP A 1 278 ? 13.083 1.847 20.225 1.00 10.66 760 TRP A CA 1
ATOM 4242 C C . TRP A 1 278 ? 14.182 2.785 19.773 1.00 9.75 760 TRP A C 1
ATOM 4243 O O . TRP A 1 278 ? 13.916 3.728 19.022 1.00 10.03 760 TRP A O 1
ATOM 4264 N N . VAL A 1 279 ? 15.399 2.567 20.258 1.00 9.32 761 VAL A N 1
ATOM 4265 C CA . VAL A 1 279 ? 16.578 3.200 19.690 1.00 9.02 761 VAL A CA 1
ATOM 4266 C C . VAL A 1 279 ? 17.118 2.277 18.615 1.00 11.20 761 VAL A C 1
ATOM 4267 O O . VAL A 1 279 ? 17.556 1.150 18.900 1.00 11.27 761 VAL A O 1
ATOM 4280 N N . ALA A 1 280 ? 17.084 2.751 17.380 1.00 10.14 762 ALA A N 1
ATOM 4281 C CA . ALA A 1 280 ? 17.470 1.926 16.256 1.00 10.61 762 ALA A CA 1
ATOM 4282 C C . ALA A 1 280 ? 18.893 1.442 16.462 1.00 10.19 762 ALA A C 1
ATOM 4283 O O . ALA A 1 280 ? 19.777 2.181 16.899 1.00 11.06 762 ALA A O 1
ATOM 4290 N N . GLY A 1 281 ? 19.106 0.170 16.164 1.00 10.58 763 GLY A N 1
ATOM 4291 C CA . GLY A 1 281 ? 20.387 -0.461 16.374 1.00 12.81 763 GLY A CA 1
ATOM 4292 C C . GLY A 1 281 ? 20.543 -1.143 17.711 1.00 14.55 763 GLY A C 1
ATOM 4293 O O . GLY A 1 281 ? 21.479 -1.934 17.886 1.00 15.25 763 GLY A O 1
ATOM 4297 N N . ASN A 1 282 ? 19.674 -0.861 18.671 1.00 10.78 764 ASN A N 1
ATOM 4298 C CA . ASN A 1 282 ? 19.729 -1.521 19.972 1.00 10.88 764 ASN A CA 1
ATOM 4299 C C . ASN A 1 282 ? 18.747 -2.683 19.889 1.00 12.36 764 ASN A C 1
ATOM 4300 O O . ASN A 1 282 ? 17.554 -2.555 20.181 1.00 12.44 764 ASN A O 1
ATOM 4311 N N . VAL A 1 283 ? 19.253 -3.835 19.470 1.00 13.29 765 VAL A N 1
ATOM 4312 C CA . VAL A 1 283 ? 18.388 -4.964 19.159 1.00 13.55 765 VAL A CA 1
ATOM 4313 C C . VAL A 1 283 ? 18.163 -5.828 20.392 1.00 14.99 765 VAL A C 1
ATOM 4314 O O . VAL A 1 283 ? 17.024 -6.057 20.810 1.00 16.87 765 VAL A O 1
ATOM 4327 N N . ASP A 1 284 ? 19.248 -6.282 20.992 1.00 16.98 766 ASP A N 1
ATOM 4328 C CA . ASP A 1 284 ? 19.198 -7.089 22.198 1.00 16.07 766 ASP A CA 1
ATOM 4329 C C . ASP A 1 284 ? 20.198 -6.606 23.238 1.00 20.07 766 ASP A C 1
ATOM 4330 O O . ASP A 1 284 ? 20.484 -7.334 24.196 1.00 19.55 766 ASP A O 1
ATOM 4339 N N . SER A 1 285 ? 20.742 -5.403 23.070 1.00 16.86 767 SER A N 1
ATOM 4340 C CA . SER A 1 285 ? 21.632 -4.811 24.052 1.00 14.06 767 SER A CA 1
ATOM 4341 C C . SER A 1 285 ? 21.418 -3.313 24.019 1.00 14.81 767 SER A C 1
ATOM 4342 O O . SER A 1 285 ? 20.886 -2.769 23.052 1.00 15.37 767 SER A O 1
ATOM 4350 N N . GLY A 1 286 ? 21.847 -2.652 25.085 1.00 11.74 768 GLY A N 1
ATOM 4351 C CA . GLY A 1 286 ? 21.720 -1.206 25.180 1.00 12.18 768 GLY A CA 1
ATOM 4352 C C . GLY A 1 286 ? 20.382 -0.776 25.749 1.00 11.57 768 GLY A C 1
ATOM 4353 O O . GLY A 1 286 ? 19.629 -1.539 26.359 1.00 11.05 768 GLY A O 1
ATOM 4357 N N . ILE A 1 287 ? 20.095 0.512 25.557 1.00 11.42 769 ILE A N 1
ATOM 4358 C CA . ILE A 1 287 ? 18.883 1.133 26.083 1.00 11.81 769 ILE A CA 1
ATOM 4359 C C . ILE A 1 287 ? 17.772 1.026 25.043 1.00 9.55 769 ILE A C 1
ATOM 4360 O O . ILE A 1 287 ? 18.035 1.020 23.841 1.00 11.15 769 ILE A O 1
ATOM 4376 N N . TYR A 1 288 ? 16.531 0.926 25.504 1.00 10.42 770 TYR A N 1
ATOM 4377 C CA . TYR A 1 288 ? 15.352 0.962 24.638 1.00 10.30 770 TYR A CA 1
ATOM 4378 C C . TYR A 1 288 ? 15.469 -0.073 23.520 1.00 10.60 770 TYR A C 1
ATOM 4379 O O . TYR A 1 288 ? 15.430 0.226 22.333 1.00 10.15 770 TYR A O 1
ATOM 4397 N N . GLN A 1 289 ? 15.584 -1.330 23.932 1.00 10.77 771 GLN A N 1
ATOM 4398 C CA . GLN A 1 289 ? 15.832 -2.422 23.018 1.00 10.52 771 GLN A CA 1
ATOM 4399 C C . GLN A 1 289 ? 14.575 -2.824 22.252 1.00 8.47 771 GLN A C 1
ATOM 4400 O O . GLN A 1 289 ? 13.445 -2.668 22.717 1.00 10.00 771 GLN A O 1
ATOM 4414 N N . TYR A 1 290 ? 14.826 -3.451 21.092 1.00 10.62 772 TYR A N 1
ATOM 4415 C CA . TYR A 1 290 ? 13.763 -3.907 20.206 1.00 10.87 772 TYR A CA 1
ATOM 4416 C C . TYR A 1 290 ? 12.871 -4.949 20.877 1.00 12.12 772 TYR A C 1
ATOM 4417 O O . TYR A 1 290 ? 11.642 -4.843 20.839 1.00 11.56 772 TYR A O 1
ATOM 4435 N N . ASP A 1 291 ? 13.475 -5.997 21.454 1.00 12.98 773 ASP A N 1
ATOM 4436 C CA . ASP A 1 291 ? 12.662 -7.041 22.068 1.00 12.22 773 ASP A CA 1
ATOM 4437 C C . ASP A 1 291 ? 11.807 -6.484 23.194 1.00 12.89 773 ASP A C 1
ATOM 4438 O O . ASP A 1 291 ? 10.638 -6.851 23.330 1.00 13.36 773 ASP A O 1
ATOM 4447 N N . ASP A 1 292 ? 12.352 -5.557 23.992 1.00 11.89 774 ASP A N 1
ATOM 4448 C CA . ASP A 1 292 ? 11.585 -5.002 25.098 1.00 12.46 774 ASP A CA 1
ATOM 4449 C C . ASP A 1 292 ? 10.429 -4.150 24.599 1.00 12.49 774 ASP A C 1
ATOM 4450 O O . ASP A 1 292 ? 9.325 -4.178 25.167 1.00 12.92 774 ASP A O 1
ATOM 4459 N N . ALA A 1 293 ? 10.670 -3.353 23.557 1.00 12.07 775 ALA A N 1
ATOM 4460 C CA . ALA A 1 293 ? 9.609 -2.526 23.015 1.00 13.48 775 ALA A CA 1
ATOM 4461 C C . ALA A 1 293 ? 8.449 -3.396 22.571 1.00 13.24 775 ALA A C 1
ATOM 4462 O O . ALA A 1 293 ? 7.294 -3.118 22.911 1.00 12.57 775 ALA A O 1
ATOM 4469 N N . LEU A 1 294 ? 8.749 -4.481 21.844 1.00 11.88 776 LEU A N 1
ATOM 4470 C CA . LEU A 1 294 ? 7.689 -5.377 21.393 1.00 12.38 776 LEU A CA 1
ATOM 4471 C C . LEU A 1 294 ? 6.968 -5.997 22.583 1.00 12.09 776 LEU A C 1
ATOM 4472 O O . LEU A 1 294 ? 5.737 -6.053 22.615 1.00 13.84 776 LEU A O 1
ATOM 4488 N N . ALA A 1 295 ? 7.728 -6.484 23.568 1.00 12.55 777 ALA A N 1
ATOM 4489 C CA . ALA A 1 295 ? 7.099 -7.123 24.723 1.00 12.98 777 ALA A CA 1
ATOM 4490 C C . ALA A 1 295 ? 6.216 -6.146 25.482 1.00 14.03 777 ALA A C 1
ATOM 4491 O O . ALA A 1 295 ? 5.125 -6.502 25.945 1.00 14.01 777 ALA A O 1
ATOM 4498 N N . ASN A 1 296 ? 6.664 -4.902 25.629 1.00 12.81 778 ASN A N 1
ATOM 4499 C CA . ASN A 1 296 ? 5.892 -3.940 26.399 1.00 13.20 778 ASN A CA 1
ATOM 4500 C C . ASN A 1 296 ? 4.603 -3.537 25.698 1.00 12.58 778 ASN A C 1
ATOM 4501 O O . ASN A 1 296 ? 3.663 -3.096 26.364 1.00 14.05 778 ASN A O 1
ATOM 4512 N N . MET A 1 297 ? 4.521 -3.714 24.383 1.00 13.55 779 MET A N 1
ATOM 4513 C CA . MET A 1 297 ? 3.281 -3.451 23.672 1.00 13.84 779 MET A CA 1
ATOM 4514 C C . MET A 1 297 ? 2.163 -4.441 24.023 1.00 12.93 779 MET A C 1
ATOM 4515 O O . MET A 1 297 ? 0.996 -4.144 23.751 1.00 12.92 779 MET A O 1
ATOM 4529 N N . SER A 1 298 ? 2.478 -5.593 24.625 1.00 15.01 780 SER A N 1
ATOM 4530 C CA . SER A 1 298 ? 1.440 -6.493 25.134 1.00 15.55 780 SER A CA 1
ATOM 4531 C C . SER A 1 298 ? 1.295 -6.445 26.651 1.00 15.86 780 SER A C 1
ATOM 4532 O O . SER A 1 298 ? 0.554 -7.261 27.222 1.00 18.32 780 SER A O 1
ATOM 4540 N N . LYS A 1 299 ? 1.965 -5.511 27.320 1.00 13.55 781 LYS A N 1
ATOM 4541 C CA . LYS A 1 299 ? 1.861 -5.322 28.762 1.00 13.86 781 LYS A CA 1
ATOM 4542 C C . LYS A 1 299 ? 1.165 -4.026 29.124 1.00 16.48 781 LYS A C 1
ATOM 4543 O O . LYS A 1 299 ? 0.158 -4.051 29.831 1.00 16.19 781 LYS A O 1
ATOM 4562 N N . LYS A 1 300 ? 1.656 -2.895 28.619 1.00 16.17 782 LYS A N 1
ATOM 4563 C CA . LYS A 1 300 ? 1.061 -1.611 28.938 1.00 14.10 782 LYS A CA 1
ATOM 4564 C C . LYS A 1 300 ? -0.283 -1.456 28.258 1.00 13.06 782 LYS A C 1
ATOM 4565 O O . LYS A 1 300 ? -0.467 -1.856 27.106 1.00 15.53 782 LYS A O 1
ATOM 4584 N N . ALA A 1 301 ? -1.222 -0.851 28.964 1.00 13.87 783 ALA A N 1
ATOM 4585 C CA . ALA A 1 301 ? -2.426 -0.370 28.314 1.00 12.46 783 ALA A CA 1
ATOM 4586 C C . ALA A 1 301 ? -2.065 0.834 27.439 1.00 13.13 783 ALA A C 1
ATOM 4587 O O . ALA A 1 301 ? -1.112 1.556 27.715 1.00 13.03 783 ALA A O 1
ATOM 4594 N N . PHE A 1 302 ? -2.849 1.044 26.385 1.00 11.47 784 PHE A N 1
ATOM 4595 C CA . PHE A 1 302 ? -2.684 2.220 25.540 1.00 12.57 784 PHE A CA 1
ATOM 4596 C C . PHE A 1 302 ? -2.704 3.491 26.362 1.00 11.79 784 PHE A C 1
ATOM 4597 O O . PHE A 1 302 ? -2.054 4.478 25.995 1.00 12.46 784 PHE A O 1
ATOM 4614 N N . THR A 1 303 ? -3.436 3.498 27.480 1.00 12.96 785 THR A N 1
ATOM 4615 C CA . THR A 1 303 ? -3.630 4.701 28.277 1.00 11.96 785 THR A CA 1
ATOM 4616 C C . THR A 1 303 ? -2.683 4.791 29.474 1.00 13.45 785 THR A C 1
ATOM 4617 O O . THR A 1 303 ? -2.813 5.724 30.279 1.00 16.74 785 THR A O 1
ATOM 4628 N N . ASP A 1 304 ? -1.740 3.862 29.609 1.00 11.80 786 ASP A N 1
ATOM 4629 C CA . ASP A 1 304 ? -0.824 3.840 30.753 1.00 15.67 786 ASP A CA 1
ATOM 4630 C C . ASP A 1 304 ? 0.289 4.862 30.530 1.00 13.10 786 ASP A C 1
ATOM 4631 O O . ASP A 1 304 ? 1.133 4.685 29.644 1.00 14.61 786 ASP A O 1
ATOM 4640 N N . VAL A 1 305 ? 0.301 5.912 31.343 1.00 15.35 787 VAL A N 1
ATOM 4641 C CA . VAL A 1 305 ? 1.305 6.972 31.285 1.00 14.85 787 VAL A CA 1
ATOM 4642 C C . VAL A 1 305 ? 2.329 6.683 32.375 1.00 16.51 787 VAL A C 1
ATOM 4643 O O . VAL A 1 305 ? 1.934 6.345 33.503 1.00 15.84 787 VAL A O 1
ATOM 4656 N N . PRO A 1 306 ? 3.630 6.825 32.118 1.00 13.11 788 PRO A N 1
ATOM 4657 C CA . PRO A 1 306 ? 4.607 6.561 33.188 1.00 14.86 788 PRO A CA 1
ATOM 4658 C C . PRO A 1 306 ? 4.281 7.264 34.495 1.00 15.98 788 PRO A C 1
ATOM 4659 O O . PRO A 1 306 ? 4.132 8.496 34.547 1.00 17.98 788 PRO A O 1
ATOM 4670 N N . ALA A 1 307 ? 4.166 6.448 35.550 1.00 21.00 789 ALA A N 1
ATOM 4671 C CA . ALA A 1 307 ? 3.991 6.862 36.941 1.00 25.81 789 ALA A CA 1
ATOM 4672 C C . ALA A 1 307 ? 2.706 7.626 37.181 1.00 21.04 789 ALA A C 1
ATOM 4673 O O . ALA A 1 307 ? 2.550 8.242 38.240 1.00 28.49 789 ALA A O 1
ATOM 4680 N N . GLY A 1 308 ? 1.781 7.608 36.233 1.00 18.01 790 GLY A N 1
ATOM 4681 C CA . GLY A 1 308 ? 0.553 8.354 36.391 1.00 21.17 790 GLY A CA 1
ATOM 4682 C C . GLY A 1 308 ? -0.419 7.681 37.343 1.00 23.93 790 GLY A C 1
ATOM 4683 O O . GLY A 1 308 ? -0.441 6.466 37.488 1.00 23.80 790 GLY A O 1
ATOM 4687 N N . SER A 1 309 ? -1.218 8.503 38.014 1.00 27.31 791 SER A N 1
ATOM 4688 C CA . SER A 1 309 ? -2.349 7.968 38.754 1.00 30.39 791 SER A CA 1
ATOM 4689 C C . SER A 1 309 ? -3.309 7.316 37.757 1.00 32.88 791 SER A C 1
ATOM 4690 O O . SER A 1 309 ? -3.416 7.759 36.609 1.00 27.18 791 SER A O 1
ATOM 4698 N N . PRO A 1 310 ? -3.978 6.230 38.137 1.00 36.11 792 PRO A N 1
ATOM 4699 C CA . PRO A 1 310 ? -4.784 5.503 37.147 1.00 28.99 792 PRO A CA 1
ATOM 4700 C C . PRO A 1 310 ? -5.820 6.396 36.478 1.00 22.14 792 PRO A C 1
ATOM 4701 O O . PRO A 1 310 ? -6.528 7.174 37.129 1.00 22.52 792 PRO A O 1
ATOM 4712 N N . ASN A 1 311 ? -5.874 6.294 35.150 1.00 20.39 793 ASN A N 1
ATOM 4713 C CA . ASN A 1 311 ? -6.959 6.833 34.336 1.00 14.78 793 ASN A CA 1
ATOM 4714 C C . ASN A 1 311 ? -6.981 8.345 34.285 1.00 17.68 793 ASN A C 1
ATOM 4715 O O . ASN A 1 311 ? -8.032 8.958 34.089 1.00 18.50 793 ASN A O 1
ATOM 4726 N N . LEU A 1 312 ? -5.817 8.940 34.375 1.00 19.02 794 LEU A N 1
ATOM 4727 C CA . LEU A 1 312 ? -5.713 10.318 33.961 1.00 19.56 794 LEU A CA 1
ATOM 4728 C C . LEU A 1 312 ? -6.139 10.417 32.502 1.00 12.51 794 LEU A C 1
ATOM 4729 O O . LEU A 1 312 ? -5.876 9.497 31.704 1.00 15.79 794 LEU A O 1
ATOM 4745 N N . PRO A 1 313 ? -6.816 11.484 32.127 1.00 15.66 795 PRO A N 1
ATOM 4746 C CA . PRO A 1 313 ? -7.223 11.644 30.734 1.00 14.60 795 PRO A CA 1
ATOM 4747 C C . PRO A 1 313 ? -6.000 11.883 29.869 1.00 13.21 795 PRO A C 1
ATOM 4748 O O . PRO A 1 313 ? -5.058 12.571 30.267 1.00 13.78 795 PRO A O 1
ATOM 4759 N N . ILE A 1 314 ? -6.034 11.293 28.684 1.00 12.67 796 ILE A N 1
ATOM 4760 C CA . ILE A 1 314 ? -5.049 11.546 27.651 1.00 11.30 796 ILE A CA 1
ATOM 4761 C C . ILE A 1 314 ? -5.795 11.864 26.370 1.00 11.63 796 ILE A C 1
ATOM 4762 O O . ILE A 1 314 ? -6.966 11.519 26.207 1.00 14.12 796 ILE A O 1
ATOM 4778 N N . ILE A 1 315 ? -5.091 12.497 25.432 1.00 12.06 797 ILE A N 1
ATOM 4779 C CA . ILE A 1 315 ? -5.654 12.723 24.109 1.00 12.37 797 ILE A CA 1
ATOM 4780 C C . ILE A 1 315 ? -5.195 11.696 23.091 1.00 10.38 797 ILE A C 1
ATOM 4781 O O . ILE A 1 315 ? -5.753 11.652 21.988 1.00 11.63 797 ILE A O 1
ATOM 4797 N N . GLY A 1 316 ? -4.233 10.854 23.435 1.00 11.27 798 GLY A N 1
ATOM 4798 C CA . GLY A 1 316 ? -3.730 9.839 22.537 1.00 10.65 798 GLY A CA 1
ATOM 4799 C C . GLY A 1 316 ? -2.365 9.387 23.014 1.00 9.85 798 GLY A C 1
ATOM 4800 O O . GLY A 1 316 ? -1.922 9.747 24.103 1.00 9.33 798 GLY A O 1
ATOM 4804 N N . SER A 1 317 ? -1.725 8.567 22.182 1.00 10.06 799 SER A N 1
ATOM 4805 C CA . SER A 1 317 ? -0.453 7.952 22.520 1.00 10.20 799 SER A CA 1
ATOM 4806 C C . SER A 1 317 ? 0.489 8.014 21.327 1.00 10.33 799 SER A C 1
ATOM 4807 O O . SER A 1 317 ? 0.062 8.018 20.167 1.00 10.33 799 SER A O 1
ATOM 4815 N N . ILE A 1 318 ? 1.779 8.064 21.640 1.00 9.54 800 ILE A N 1
ATOM 4816 C CA . ILE A 1 318 ? 2.838 8.244 20.653 1.00 8.99 800 ILE A CA 1
ATOM 4817 C C . ILE A 1 318 ? 3.875 7.157 20.852 1.00 9.54 800 ILE A C 1
ATOM 4818 O O . ILE A 1 318 ? 4.419 7.013 21.951 1.00 9.82 800 ILE A O 1
ATOM 4834 N N . GLN A 1 319 ? 4.165 6.421 19.779 1.00 9.82 801 GLN A N 1
ATOM 4835 C CA . GLN A 1 319 ? 5.148 5.344 19.751 1.00 8.65 801 GLN A CA 1
ATOM 4836 C C . GLN A 1 319 ? 6.353 5.843 18.971 1.00 9.66 801 GLN A C 1
ATOM 4837 O O . GLN A 1 319 ? 6.210 6.213 17.807 1.00 10.68 801 GLN A O 1
ATOM 4851 N N . CYS A 1 320 ? 7.534 5.855 19.602 1.00 9.49 802 CYS A N 1
ATOM 4852 C CA . CYS A 1 320 ? 8.706 6.537 19.047 1.00 9.23 802 CYS A CA 1
ATOM 4853 C C . CYS A 1 320 ? 9.833 5.602 18.631 1.00 9.40 802 CYS A C 1
ATOM 4854 O O . CYS A 1 320 ? 10.187 4.664 19.355 1.00 9.12 802 CYS A O 1
ATOM 4862 N N . VAL A 1 321 ? 10.431 5.918 17.477 1.00 8.67 803 VAL A N 1
ATOM 4863 C CA . VAL A 1 321 ? 11.700 5.338 17.040 1.00 8.67 803 VAL A CA 1
ATOM 4864 C C . VAL A 1 321 ? 12.749 6.446 16.972 1.00 8.92 803 VAL A C 1
ATOM 4865 O O . VAL A 1 321 ? 12.510 7.514 16.389 1.00 9.20 803 VAL A O 1
ATOM 4878 N N . TRP A 1 322 ? 13.905 6.188 17.577 1.00 9.83 804 TRP A N 1
ATOM 4879 C CA . TRP A 1 322 ? 14.976 7.159 17.730 1.00 9.38 804 TRP A CA 1
ATOM 4880 C C . TRP A 1 322 ? 16.246 6.695 17.033 1.00 8.55 804 TRP A C 1
ATOM 4881 O O . TRP A 1 322 ? 16.524 5.489 16.956 1.00 9.79 804 TRP A O 1
ATOM 4902 N N . TYR A 1 323 ? 17.025 7.663 16.542 1.00 9.13 805 TYR A N 1
ATOM 4903 C CA A TYR A 1 323 ? 18.340 7.381 15.989 0.50 9.41 805 TYR A CA 1
ATOM 4904 C CA B TYR A 1 323 ? 18.344 7.385 15.979 0.50 9.40 805 TYR A CA 1
ATOM 4905 C C . TYR A 1 323 ? 19.421 8.096 16.787 1.00 10.48 805 TYR A C 1
ATOM 4906 O O . TYR A 1 323 ? 20.211 8.866 16.238 1.00 10.51 805 TYR A O 1
ATOM 4940 N N . ASP A 1 324 ? 19.473 7.793 18.083 1.00 10.95 806 ASP A N 1
ATOM 4941 C CA . ASP A 1 324 ? 20.486 8.344 18.978 1.00 12.47 806 ASP A CA 1
ATOM 4942 C C . ASP A 1 324 ? 21.868 8.304 18.336 1.00 12.40 806 ASP A C 1
ATOM 4943 O O . ASP A 1 324 ? 22.661 9.236 18.496 1.00 12.41 806 ASP A O 1
ATOM 4952 N N . ASP A 1 325 ? 22.198 7.195 17.683 1.00 10.07 807 ASP A N 1
ATOM 4953 C CA . ASP A 1 325 ? 23.409 7.089 16.872 1.00 11.04 807 ASP A CA 1
ATOM 4954 C C . ASP A 1 325 ? 22.982 7.014 15.419 1.00 10.73 807 ASP A C 1
ATOM 4955 O O . ASP A 1 325 ? 22.586 5.940 14.935 1.00 10.96 807 ASP A O 1
ATOM 4964 N N . PRO A 1 326 ? 23.034 8.123 14.679 1.00 10.54 808 PRO A N 1
ATOM 4965 C CA . PRO A 1 326 ? 22.512 8.130 13.310 1.00 11.46 808 PRO A CA 1
ATOM 4966 C C . PRO A 1 326 ? 23.390 7.400 12.310 1.00 11.45 808 PRO A C 1
ATOM 4967 O O . PRO A 1 326 ? 23.000 7.270 11.146 1.00 11.36 808 PRO A O 1
ATOM 4978 N N . ARG A 1 327 ? 24.547 6.883 12.727 1.00 12.78 809 ARG A N 1
ATOM 4979 C CA . ARG A 1 327 ? 25.328 6.017 11.852 1.00 11.03 809 ARG A CA 1
ATOM 4980 C C . ARG A 1 327 ? 24.692 4.647 11.696 1.00 12.76 809 ARG A C 1
ATOM 4981 O O . ARG A 1 327 ? 25.034 3.928 10.747 1.00 15.20 809 ARG A O 1
ATOM 5002 N N . ARG A 1 328 ? 23.798 4.254 12.608 1.00 12.47 810 ARG A N 1
ATOM 5003 C CA . ARG A 1 328 ? 23.102 2.979 12.468 1.00 12.05 810 ARG A CA 1
ATOM 5004 C C . ARG A 1 328 ? 22.260 2.970 11.201 1.00 12.45 810 ARG A C 1
ATOM 5005 O O . ARG A 1 328 ? 21.732 3.998 10.758 1.00 14.18 810 ARG A O 1
ATOM 5026 N N . ASP A 1 329 ? 22.116 1.790 10.609 1.00 14.18 811 ASP A N 1
ATOM 5027 C CA . ASP A 1 329 ? 21.414 1.766 9.342 1.00 17.72 811 ASP A CA 1
ATOM 5028 C C . ASP A 1 329 ? 19.926 1.968 9.561 1.00 17.24 811 ASP A C 1
ATOM 5029 O O . ASP A 1 329 ? 19.370 1.780 10.654 1.00 14.92 811 ASP A O 1
ATOM 5038 N N . TYR A 1 330 ? 19.281 2.417 8.498 1.00 20.40 812 TYR A N 1
ATOM 5039 C CA . TYR A 1 330 ? 17.858 2.237 8.427 1.00 21.30 812 TYR A CA 1
ATOM 5040 C C . TYR A 1 330 ? 17.578 0.763 8.660 1.00 23.20 812 TYR A C 1
ATOM 5041 O O . TYR A 1 330 ? 18.308 -0.125 8.204 1.00 26.31 812 TYR A O 1
ATOM 5059 N N . ASP A 1 331 ? 16.561 0.531 9.393 1.00 14.55 813 ASP A N 1
ATOM 5060 C CA . ASP A 1 331 ? 16.090 -0.805 9.723 1.00 12.92 813 ASP A CA 1
ATOM 5061 C C . ASP A 1 331 ? 14.569 -0.732 9.645 1.00 12.38 813 ASP A C 1
ATOM 5062 O O . ASP A 1 331 ? 13.853 -0.811 10.638 1.00 12.76 813 ASP A O 1
ATOM 5071 N N . PHE A 1 332 ? 14.056 -0.562 8.433 1.00 11.44 814 PHE A N 1
ATOM 5072 C CA . PHE A 1 332 ? 12.615 -0.475 8.245 1.00 12.29 814 PHE A CA 1
ATOM 5073 C C . PHE A 1 332 ? 11.916 -1.779 8.567 1.00 12.45 814 PHE A C 1
ATOM 5074 O O . PHE A 1 332 ? 10.764 -1.763 9.002 1.00 13.45 814 PHE A O 1
ATOM 5091 N N . GLU A 1 333 ? 12.585 -2.915 8.389 1.00 13.10 815 GLU A N 1
ATOM 5092 C CA . GLU A 1 333 ? 11.957 -4.179 8.748 1.00 13.93 815 GLU A CA 1
ATOM 5093 C C . GLU A 1 333 ? 11.573 -4.204 10.223 1.00 12.03 815 GLU A C 1
ATOM 5094 O O . GLU A 1 333 ? 10.458 -4.606 10.573 1.00 13.52 815 GLU A O 1
ATOM 5106 N N . ARG A 1 334 ? 12.479 -3.769 11.103 1.00 11.47 816 ARG A N 1
ATOM 5107 C CA . ARG A 1 334 ? 12.146 -3.708 12.520 1.00 11.34 816 ARG A CA 1
ATOM 5108 C C . ARG A 1 334 ? 11.148 -2.601 12.826 1.00 10.43 816 ARG A C 1
ATOM 5109 O O . ARG A 1 334 ? 10.274 -2.776 13.680 1.00 11.13 816 ARG A O 1
ATOM 5130 N N . ILE A 1 335 ? 11.264 -1.446 12.171 1.00 10.56 817 ILE A N 1
ATOM 5131 C CA . ILE A 1 335 ? 10.288 -0.382 1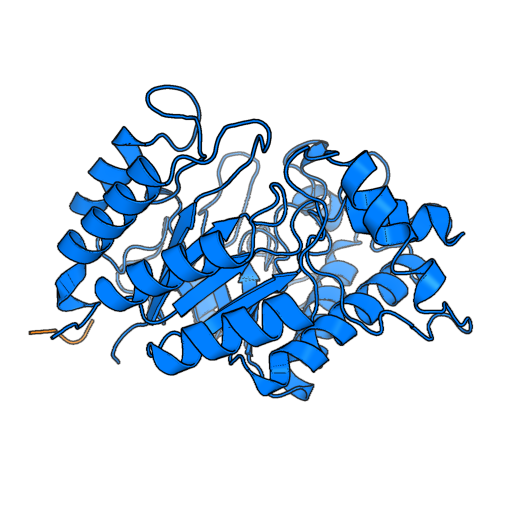2.394 1.00 11.09 817 ILE A CA 1
ATOM 5132 C C . ILE A 1 335 ? 8.891 -0.892 12.095 1.00 11.58 817 ILE A C 1
ATOM 5133 O O . ILE A 1 335 ? 7.956 -0.683 12.882 1.00 11.48 817 ILE A O 1
ATOM 5149 N N . TYR A 1 336 ? 8.736 -1.603 10.970 1.00 11.91 818 TYR A N 1
ATOM 5150 C CA . TYR A 1 336 ? 7.411 -2.059 10.585 1.00 12.18 818 TYR A CA 1
ATOM 5151 C C . TYR A 1 336 ? 6.900 -3.157 11.502 1.00 11.88 818 TYR A C 1
ATOM 5152 O O . TYR A 1 336 ? 5.697 -3.190 11.784 1.00 13.12 818 TYR A O 1
ATOM 5170 N N . THR A 1 337 ? 7.773 -4.014 12.029 1.00 11.97 819 THR A N 1
ATOM 5171 C CA . THR A 1 337 ? 7.312 -4.976 13.019 1.00 11.80 819 THR A CA 1
ATOM 5172 C C . THR A 1 337 ? 6.832 -4.262 14.279 1.00 12.59 819 THR A C 1
ATOM 5173 O O . THR A 1 337 ? 5.793 -4.610 14.850 1.00 11.47 819 THR A O 1
ATOM 5184 N N . LEU A 1 338 ? 7.538 -3.213 14.697 1.00 11.09 820 LEU A N 1
ATOM 5185 C CA . LEU A 1 338 ? 7.107 -2.442 15.854 1.00 12.48 820 LEU A CA 1
ATOM 5186 C C . LEU A 1 338 ? 5.749 -1.798 15.611 1.00 12.62 820 LEU A C 1
ATOM 5187 O O . LEU A 1 338 ? 4.879 -1.820 16.487 1.00 11.98 820 LEU A O 1
ATOM 5203 N N . MET A 1 339 ? 5.539 -1.223 14.425 1.00 11.10 821 MET A N 1
ATOM 5204 C CA . MET A 1 339 ? 4.274 -0.564 14.117 1.00 12.07 821 MET A CA 1
ATOM 5205 C C . MET A 1 339 ? 3.146 -1.574 13.989 1.00 13.35 821 MET A C 1
ATOM 5206 O O . MET A 1 339 ? 2.009 -1.302 14.407 1.00 12.82 821 MET A O 1
ATOM 5220 N N . ASP A 1 340 ? 3.436 -2.733 13.399 1.00 11.83 822 ASP A N 1
ATOM 5221 C CA . ASP A 1 340 ? 2.443 -3.796 13.313 1.00 14.75 822 ASP A CA 1
ATOM 5222 C C . ASP A 1 340 ? 2.050 -4.260 14.710 1.00 13.01 822 ASP A C 1
ATOM 5223 O O . ASP A 1 340 ? 0.864 -4.449 15.009 1.00 16.42 822 ASP A O 1
ATOM 5232 N N . THR A 1 341 ? 3.030 -4.439 15.587 1.00 11.12 823 THR A N 1
ATOM 5233 C CA . THR A 1 341 ? 2.753 -4.945 16.924 1.00 12.28 823 THR A CA 1
ATOM 5234 C C . THR A 1 341 ? 2.019 -3.910 17.770 1.00 13.25 823 THR A C 1
ATOM 5235 O O . THR A 1 341 ? 1.122 -4.247 18.548 1.00 12.70 823 THR A O 1
ATOM 5246 N N . PHE A 1 342 ? 2.400 -2.648 17.661 1.00 11.95 824 PHE A N 1
ATOM 5247 C CA . PHE A 1 342 ? 1.694 -1.601 18.384 1.00 12.28 824 PHE A CA 1
ATOM 5248 C C . PHE A 1 342 ? 0.226 -1.573 17.974 1.00 13.29 824 PHE A C 1
ATOM 5249 O O . PHE A 1 342 ? -0.678 -1.593 18.823 1.00 12.11 824 PHE A O 1
ATOM 5266 N N . SER A 1 343 ? -0.040 -1.525 16.675 1.00 12.60 825 SER A N 1
ATOM 5267 C CA . SER A 1 343 ? -1.410 -1.370 16.220 1.00 14.47 825 SER A CA 1
ATOM 5268 C C . SER A 1 343 ? -2.238 -2.620 16.477 1.00 15.86 825 SER A C 1
ATOM 5269 O O . SER A 1 343 ? -3.436 -2.505 16.751 1.00 16.39 825 SER A O 1
ATOM 5277 N N . GLU A 1 344 ? -1.639 -3.804 16.420 1.00 13.71 826 GLU A N 1
ATOM 5278 C CA . GLU A 1 344 ? -2.388 -5.022 16.721 1.00 16.05 826 GLU A CA 1
ATOM 5279 C C . GLU A 1 344 ? -2.758 -5.084 18.202 1.00 15.36 826 GLU A C 1
ATOM 5280 O O . GLU A 1 344 ? -3.898 -5.407 18.547 1.00 16.38 826 GLU A O 1
ATOM 5292 N N . ASN A 1 345 ? -1.828 -4.748 19.101 1.00 14.30 827 ASN A N 1
ATOM 5293 C CA . ASN A 1 345 ? -2.155 -4.759 20.527 1.00 12.91 827 ASN A CA 1
ATOM 5294 C C . ASN A 1 345 ? -3.127 -3.662 20.917 1.00 15.33 827 ASN A C 1
ATOM 5295 O O . ASN A 1 345 ? -3.874 -3.825 21.892 1.00 15.68 827 ASN A O 1
ATOM 5306 N N . TYR A 1 346 ? -3.121 -2.536 20.203 1.00 13.49 828 TYR A N 1
ATOM 5307 C CA . TYR A 1 346 ? -3.947 -1.385 20.540 1.00 13.97 828 TYR A CA 1
ATOM 5308 C C . TYR A 1 346 ? -5.036 -1.141 19.498 1.00 11.90 828 TYR A C 1
ATOM 5309 O O . TYR A 1 346 ? -5.542 -0.025 19.352 1.00 13.44 828 TYR A O 1
ATOM 5327 N N . ARG A 1 347 ? -5.457 -2.223 18.838 1.00 15.95 829 ARG A N 1
ATOM 5328 C CA . ARG A 1 347 ? -6.380 -2.132 17.710 1.00 13.48 829 ARG A CA 1
ATOM 5329 C C . ARG A 1 347 ? -7.696 -1.453 18.074 1.00 14.46 829 ARG A C 1
ATOM 5330 O O . ARG A 1 347 ? -8.260 -0.723 17.255 1.00 15.94 829 ARG A O 1
ATOM 5351 N N . GLU A 1 348 ? -8.212 -1.681 19.280 1.00 19.44 830 GLU A N 1
ATOM 5352 C CA . GLU A 1 348 ? -9.497 -1.076 19.616 1.00 24.10 830 GLU A CA 1
ATOM 5353 C C . GLU A 1 348 ? -9.423 0.446 19.683 1.00 16.25 830 GLU A C 1
ATOM 5354 O O . GLU A 1 348 ? -10.447 1.119 19.516 1.00 20.45 830 GLU A O 1
ATOM 5366 N N . TYR A 1 349 ? -8.224 1.007 19.871 1.00 15.72 831 TYR A N 1
ATOM 5367 C CA . TYR A 1 349 ? -8.039 2.447 19.879 1.00 16.60 831 TYR A CA 1
ATOM 5368 C C . TYR A 1 349 ? -7.626 2.984 18.514 1.00 15.69 831 TYR A C 1
ATOM 5369 O O . TYR A 1 349 ? -7.602 4.205 18.318 1.00 18.3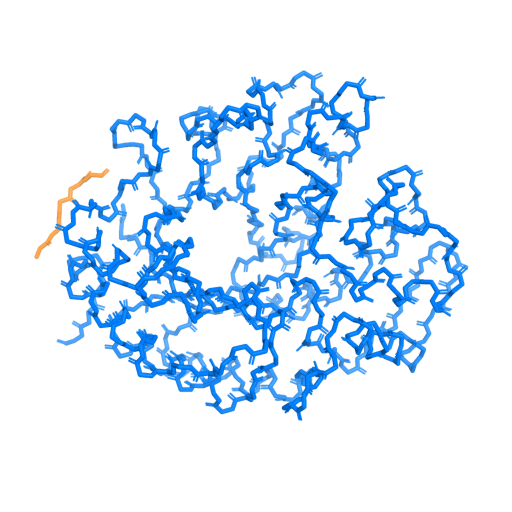9 831 TYR A O 1
ATOM 5387 N N . MET A 1 350 ? -7.325 2.097 17.568 1.00 14.29 832 MET A N 1
ATOM 5388 C CA . MET A 1 350 ? -6.724 2.448 16.268 1.00 14.44 832 MET A CA 1
ATOM 5389 C C . MET A 1 350 ? -7.581 1.838 15.166 1.00 19.47 832 MET A C 1
ATOM 5390 O O . MET A 1 350 ? -7.258 0.804 14.590 1.00 20.45 832 MET A O 1
ATOM 5404 N N . VAL A 1 351 ? -8.667 2.517 14.840 1.00 20.43 833 VAL A N 1
ATOM 5405 C CA . VAL A 1 351 ? -9.706 1.945 13.993 1.00 20.72 833 VAL A CA 1
ATOM 5406 C C . VAL A 1 351 ? -9.243 1.912 12.543 1.00 25.32 833 VAL A C 1
ATOM 5407 O O . VAL A 1 351 ? -8.813 2.934 11.999 1.00 24.96 833 VAL A O 1
ATOM 5420 N N . VAL A 1 352 ? -9.363 0.738 11.905 1.00 27.31 834 VAL A N 1
ATOM 5421 C CA . VAL A 1 352 ? -9.112 0.553 10.477 1.00 33.33 834 VAL A CA 1
ATOM 5422 C C . VAL A 1 352 ? -10.249 -0.264 9.874 1.00 37.61 834 VAL A C 1
ATOM 5423 O O . VAL A 1 352 ? -10.969 -0.981 10.571 1.00 41.47 834 VAL A O 1
ATOM 5436 N N . LYS A 1 353 ? -10.370 -0.187 8.550 1.00 38.67 835 LYS A N 1
ATOM 5437 C CA . LYS A 1 353 ? -11.331 -1.015 7.819 1.00 38.44 835 LYS A CA 1
ATOM 5438 C C . LYS A 1 353 ? -10.938 -2.486 7.903 1.00 38.61 835 LYS A C 1
ATOM 5439 O O . LYS A 1 353 ? -11.711 -3.320 8.378 1.00 42.65 835 LYS A O 1
ATOM 5443 N N . GLY B 2 1 ? -15.363 -2.997 19.849 1.00 28.94 2 GLY P N 1
ATOM 5444 C CA . GLY B 2 1 ? -15.951 -2.020 20.759 1.00 23.94 2 GLY P CA 1
ATOM 5445 C C . 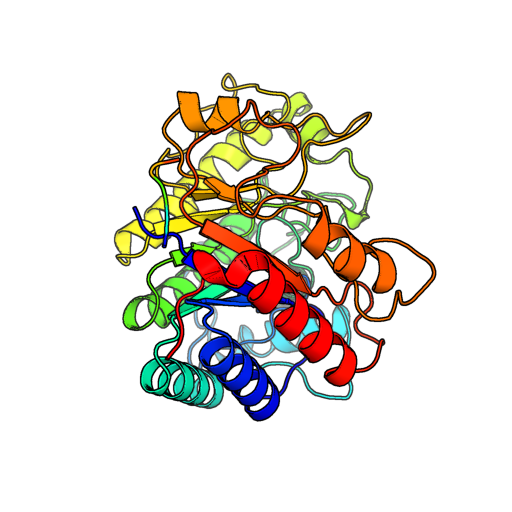GLY B 2 1 ? -14.958 -1.207 21.589 1.00 33.25 2 GLY P C 1
ATOM 5446 O O . GLY B 2 1 ? -13.757 -1.508 21.567 1.00 39.27 2 GLY P O 1
ATOM 5450 N N . ALA B 2 2 ? -15.460 -0.196 22.317 1.00 32.58 3 ALA P N 1
ATOM 5451 C CA . ALA B 2 2 ? -14.645 0.673 23.171 1.00 22.11 3 ALA P CA 1
ATOM 5452 C C . ALA B 2 2 ? -15.461 1.249 24.334 1.00 17.92 3 ALA P C 1
ATOM 5453 O O . ALA B 2 2 ? -16.585 1.740 24.154 1.00 17.74 3 ALA P O 1
ATOM 5460 N N . GLY B 2 3 ? -14.884 1.208 25.543 1.00 15.85 4 GLY P N 1
ATOM 5461 C CA . GLY B 2 3 ? -15.497 1.778 26.726 1.00 17.14 4 GLY P CA 1
ATOM 5462 C C . GLY B 2 3 ? -15.130 3.232 26.968 1.00 18.44 4 GLY P C 1
ATOM 5463 O O . GLY B 2 3 ? -14.526 3.904 26.133 1.00 28.07 4 GLY P O 1
ATOM 5467 N N . ALA B 2 4 ? -15.489 3.703 28.168 1.00 22.44 5 ALA P N 1
ATOM 5468 C CA . ALA B 2 4 ? -15.569 5.124 28.502 1.00 28.78 5 ALA P CA 1
ATOM 5469 C C . ALA B 2 4 ? -14.446 5.609 29.422 1.00 35.43 5 ALA P C 1
ATOM 5470 O O . ALA B 2 4 ? -14.623 6.598 30.139 1.00 29.49 5 ALA P O 1
ATOM 5477 N N . ALA B 2 5 ? -13.286 4.951 29.412 1.00 24.39 6 ALA P N 1
ATOM 5478 C CA . ALA B 2 5 ? -12.143 5.417 30.206 1.00 23.00 6 ALA P CA 1
ATOM 5479 C C . ALA B 2 5 ? -11.781 6.853 29.851 1.00 26.25 6 ALA P C 1
ATOM 5480 O O . ALA B 2 5 ? -11.071 7.516 30.612 1.00 39.39 6 ALA P O 1
#

Foldseek 3Di:
DFFAEEEEEACFLAPDALVRLLVVLLLCLQLQGQAYEYEQQFLANAEQEPWQWFCAPNDTDGSVLLVVLLQVQQVVSPVHPVDRHHYPVSVVVNLVSNVVSNYAYAYENEDQFRHLSLQSSCVSVVQPPQCDPPASGGGDLVRVRSLRSVLRSVLVVLLSCLVRHAEYEHALPQHRPVRHSQRLVVCVVVLVLLSVLVSQQVSQVSNVVSPHQYEYEFQNACFLVDCVSHHHDQSHAYAYADCADVSRGTDAPVSSVVVNHAYAAAHLQQEDEPPQDPDDPSHLVSNLVVLQPDDQPDHPPHDPPDDHNGYYHYYHHPPNVHDDDVVSVSVSSNSNSVSHVVSRDDD/DDDDD